Protein AF-A0A9W8IUR2-F1 (afdb_monomer)

Foldseek 3Di:
DLLVLLLCQLQWPPQFADAEDWDWLDDPPDPDTQGVVRVVLSCVCRVPHGQRASWYTFDQFIARSQQKDQPDNPDSCGMDRQADDTQWGDDVDIDGPVVLRDDDPDDDDIGGHDFFAPQEEEDEDDPPDFLVNLLVNLDPPHQEYEYAAEDQQADDPDPSNLVSLLVSVVVRRAYEYAYPDPFFFRDCPDPRNVSCVVSVHATLTGGDPSNLRSLLRSLVRDPPDDSVNSSVVSPPDDRSRHDDPPPPPPPPVPDDDPCVVVVVVVVVVVVVVPDDDPDDDDDDDDDDDDDDDDDDDDDDD

pLDDT: mean 86.82, std 19.01, range [30.81, 98.88]

Structure (mmCIF, N/CA/C/O backbone):
data_AF-A0A9W8IUR2-F1
#
_entry.id   AF-A0A9W8IUR2-F1
#
loop_
_atom_site.group_PDB
_atom_site.id
_atom_site.type_symbol
_atom_site.label_atom_id
_atom_site.label_alt_id
_atom_site.label_comp_id
_atom_site.label_asym_id
_atom_site.label_entity_id
_atom_site.label_seq_id
_atom_site.pdbx_PDB_ins_code
_atom_site.Cartn_x
_atom_site.Cartn_y
_atom_site.Cartn_z
_atom_site.occupancy
_atom_site.B_iso_or_equiv
_atom_site.auth_seq_id
_atom_site.auth_comp_id
_atom_site.auth_asym_id
_atom_site.auth_atom_id
_atom_site.pdbx_PDB_model_num
ATOM 1 N N . MET A 1 1 ? 7.904 5.959 -4.848 1.00 95.56 1 MET A N 1
ATOM 2 C CA . MET A 1 1 ? 7.478 5.067 -5.949 1.00 95.56 1 MET A CA 1
ATOM 3 C C . MET A 1 1 ? 6.510 3.987 -5.470 1.00 95.56 1 MET A C 1
ATOM 5 O O . MET A 1 1 ? 5.420 3.953 -6.016 1.00 95.56 1 MET A O 1
ATOM 9 N N . GLY A 1 2 ? 6.830 3.190 -4.433 1.00 97.62 2 GLY A N 1
ATOM 10 C CA . GLY A 1 2 ? 5.915 2.161 -3.886 1.00 97.62 2 GLY A CA 1
ATOM 11 C C . GLY A 1 2 ? 4.505 2.675 -3.546 1.00 97.62 2 GLY A C 1
ATOM 12 O O . GLY A 1 2 ? 3.519 2.117 -4.017 1.00 97.62 2 GLY A O 1
ATOM 13 N N . TYR A 1 3 ? 4.398 3.818 -2.854 1.00 98.50 3 TYR A N 1
ATOM 14 C CA . TYR A 1 3 ? 3.112 4.494 -2.601 1.00 98.50 3 TYR A CA 1
ATOM 15 C C . TYR A 1 3 ? 2.338 4.826 -3.883 1.00 98.50 3 TYR A C 1
ATOM 17 O O . TYR A 1 3 ? 1.157 4.523 -3.992 1.00 98.50 3 TYR A O 1
ATOM 25 N N . THR A 1 4 ? 2.995 5.419 -4.880 1.00 98.62 4 THR A N 1
ATOM 26 C CA . THR A 1 4 ? 2.351 5.786 -6.149 1.00 98.62 4 THR A CA 1
ATOM 27 C C . THR A 1 4 ? 1.885 4.552 -6.916 1.00 98.62 4 THR A C 1
ATOM 29 O O . THR A 1 4 ? 0.761 4.533 -7.407 1.00 98.62 4 THR A O 1
ATOM 32 N N . ALA A 1 5 ? 2.718 3.509 -6.984 1.00 98.62 5 ALA A N 1
ATOM 33 C CA . ALA A 1 5 ? 2.369 2.253 -7.641 1.00 98.62 5 ALA A CA 1
ATOM 34 C C . ALA A 1 5 ? 1.166 1.585 -6.950 1.00 98.62 5 ALA A C 1
ATOM 36 O O . ALA A 1 5 ? 0.234 1.139 -7.621 1.00 98.62 5 ALA A O 1
ATOM 37 N N . SER A 1 6 ? 1.148 1.607 -5.613 1.00 98.69 6 SER A N 1
ATOM 38 C CA . SER A 1 6 ? 0.038 1.098 -4.808 1.00 98.69 6 SER A CA 1
ATOM 39 C C . SER A 1 6 ? -1.251 1.886 -5.041 1.00 98.69 6 SER A C 1
ATOM 41 O O . SER A 1 6 ? -2.268 1.295 -5.400 1.00 98.69 6 SER A O 1
ATOM 43 N N . ALA A 1 7 ? -1.204 3.218 -4.946 1.00 98.62 7 ALA A N 1
ATOM 44 C CA . ALA A 1 7 ? -2.357 4.083 -5.187 1.00 98.62 7 ALA A CA 1
ATOM 45 C C . ALA A 1 7 ? -2.936 3.884 -6.595 1.00 98.62 7 ALA A C 1
ATOM 47 O O . ALA A 1 7 ? -4.130 3.628 -6.742 1.00 98.62 7 ALA A O 1
ATOM 48 N N . LEU A 1 8 ? -2.093 3.920 -7.631 1.00 98.62 8 LEU A N 1
ATOM 49 C CA . LEU A 1 8 ? -2.531 3.724 -9.014 1.00 98.62 8 LEU A CA 1
ATOM 50 C C . LEU A 1 8 ? -3.144 2.339 -9.247 1.00 98.62 8 LEU A C 1
ATOM 52 O O . LEU A 1 8 ? -4.072 2.236 -10.043 1.00 98.62 8 LEU A O 1
ATOM 56 N N . SER A 1 9 ? -2.708 1.298 -8.527 1.00 98.31 9 SER A N 1
ATOM 57 C CA . SER A 1 9 ? -3.336 -0.028 -8.631 1.00 98.31 9 SER A CA 1
ATOM 58 C C . SER A 1 9 ? -4.825 -0.011 -8.250 1.00 98.31 9 SER A C 1
ATOM 60 O O . SER A 1 9 ? -5.627 -0.702 -8.877 1.00 98.31 9 SER A O 1
ATOM 62 N N . PHE A 1 10 ? -5.216 0.816 -7.272 1.00 98.38 10 PHE A N 1
ATOM 63 C CA . PHE A 1 10 ? -6.611 0.973 -6.849 1.00 98.38 10 PHE A CA 1
ATOM 64 C C . PHE A 1 10 ? -7.365 1.997 -7.703 1.00 98.38 10 PHE A C 1
ATOM 66 O O . PHE A 1 10 ? -8.522 1.769 -8.061 1.00 98.38 10 PHE A O 1
ATOM 73 N N . LEU A 1 11 ? -6.711 3.111 -8.049 1.00 98.44 11 LEU A N 1
ATOM 74 C CA . LEU A 1 11 ? -7.326 4.209 -8.798 1.00 98.44 11 LEU A CA 1
ATOM 75 C C . LEU A 1 11 ? -7.629 3.846 -10.255 1.00 98.44 11 LEU A C 1
ATOM 77 O O . LEU A 1 11 ? -8.613 4.339 -10.805 1.00 98.44 11 LEU A O 1
ATOM 81 N N . LEU A 1 12 ? -6.805 2.997 -10.872 1.00 97.31 12 LEU A N 1
ATOM 82 C CA . LEU A 1 12 ? -6.982 2.507 -12.239 1.00 97.31 12 LEU A CA 1
ATOM 83 C C . LEU A 1 12 ? -7.842 1.237 -12.223 1.00 97.31 12 LEU A C 1
ATOM 85 O O . LEU A 1 12 ? -7.359 0.118 -12.393 1.00 97.31 12 LEU A O 1
ATOM 89 N N . GLU A 1 13 ? -9.135 1.410 -11.968 1.00 95.25 13 GLU A N 1
ATOM 90 C CA . GLU A 1 13 ? -10.092 0.310 -11.956 1.00 95.25 13 GLU A CA 1
ATOM 91 C C . GLU A 1 13 ? -10.342 -0.225 -13.366 1.00 95.25 13 GLU A C 1
ATOM 93 O O . GLU A 1 13 ? -10.452 0.529 -14.336 1.00 95.25 13 GLU A O 1
ATOM 98 N N . ASP A 1 14 ? -10.439 -1.551 -13.459 1.00 94.56 14 ASP A N 1
ATOM 99 C CA . ASP A 1 14 ? -10.595 -2.265 -14.721 1.00 94.56 14 ASP A CA 1
ATOM 100 C C . ASP A 1 14 ? -9.530 -1.866 -15.757 1.00 94.56 14 ASP A C 1
ATOM 102 O O . ASP A 1 14 ? -9.800 -1.712 -16.951 1.00 94.56 14 ASP A O 1
ATOM 106 N N . LEU A 1 15 ? -8.283 -1.744 -15.294 1.00 94.50 15 LEU A N 1
ATOM 107 C CA . LEU A 1 15 ? -7.115 -1.549 -16.142 1.00 94.50 15 LEU A CA 1
ATOM 108 C C . LEU A 1 15 ? -6.946 -2.734 -17.107 1.00 94.50 15 LEU A C 1
ATOM 110 O O . LEU A 1 15 ? -6.863 -3.882 -16.684 1.00 94.50 15 LEU A O 1
ATOM 114 N N . GLY A 1 16 ? -6.902 -2.441 -18.409 1.00 92.75 16 GLY A N 1
ATOM 115 C CA . GLY A 1 16 ? -6.685 -3.423 -19.483 1.00 92.75 16 GLY A CA 1
ATOM 116 C C . GLY A 1 16 ? -5.354 -3.247 -20.220 1.00 92.75 16 GLY A C 1
ATOM 117 O O . GLY A 1 16 ? -5.154 -3.835 -21.279 1.00 92.75 16 GLY A O 1
ATOM 118 N N . LYS A 1 17 ? -4.465 -2.389 -19.708 1.00 93.88 17 LYS A N 1
ATOM 119 C CA . LYS A 1 17 ? -3.171 -2.049 -20.316 1.00 93.88 17 LYS A CA 1
ATOM 120 C C . LYS A 1 17 ? -2.064 -2.084 -19.271 1.00 93.88 17 LYS A C 1
ATOM 122 O O . LYS A 1 17 ? -2.321 -1.855 -18.095 1.00 93.88 17 LYS A O 1
ATOM 127 N N . THR A 1 18 ? -0.841 -2.309 -19.727 1.00 97.06 18 THR A N 1
ATOM 128 C CA . THR A 1 18 ? 0.349 -2.336 -18.878 1.00 97.06 18 THR A CA 1
ATOM 129 C C . THR A 1 18 ? 0.729 -0.927 -18.422 1.00 97.06 18 THR A C 1
ATOM 131 O O . THR A 1 18 ? 0.968 -0.051 -19.253 1.00 97.06 18 THR A O 1
ATOM 134 N N . VAL A 1 19 ? 0.790 -0.697 -17.106 1.00 98.25 19 VAL A N 1
ATOM 135 C CA . VAL A 1 19 ? 1.248 0.568 -16.507 1.00 98.25 19 VAL A CA 1
ATOM 136 C C . VAL A 1 19 ? 2.485 0.280 -15.671 1.00 98.25 19 VAL A C 1
ATOM 138 O O . VAL A 1 19 ? 2.405 -0.424 -14.672 1.00 98.25 19 VAL A O 1
ATOM 141 N N . ILE A 1 20 ? 3.634 0.831 -16.064 1.00 98.81 20 ILE A N 1
ATOM 142 C CA . ILE A 1 20 ? 4.913 0.587 -15.386 1.00 98.81 20 ILE A CA 1
ATOM 143 C C . ILE A 1 20 ? 5.450 1.896 -14.829 1.00 98.81 20 ILE A C 1
ATOM 145 O O . ILE A 1 20 ? 5.700 2.844 -15.572 1.00 98.81 20 ILE A O 1
ATOM 149 N N . LEU A 1 21 ? 5.663 1.929 -13.517 1.00 98.81 21 LEU A N 1
ATOM 150 C CA . LEU A 1 21 ? 6.472 2.945 -12.864 1.00 98.81 21 LEU A CA 1
ATOM 151 C C . LEU A 1 21 ? 7.926 2.486 -12.884 1.00 98.81 21 LEU A C 1
ATOM 153 O O . LEU A 1 21 ? 8.230 1.337 -12.573 1.00 98.81 21 LEU A O 1
ATOM 157 N N . THR A 1 22 ? 8.824 3.395 -13.227 1.00 98.62 22 THR A N 1
ATOM 158 C CA . THR A 1 22 ? 10.266 3.160 -13.216 1.00 98.62 22 THR A CA 1
ATOM 159 C C . THR A 1 22 ? 10.976 4.438 -12.779 1.00 98.62 22 THR A C 1
ATOM 161 O O . THR A 1 22 ? 10.350 5.489 -12.607 1.00 98.62 22 THR A O 1
ATOM 164 N N . GLY A 1 23 ? 12.278 4.355 -12.557 1.00 97.75 23 GLY A N 1
ATOM 165 C CA . GLY A 1 23 ? 13.112 5.494 -12.205 1.00 97.75 23 GLY A CA 1
ATOM 166 C C . GLY A 1 23 ? 14.575 5.095 -12.155 1.00 97.75 23 GLY A C 1
ATOM 167 O O . GLY A 1 23 ? 14.973 4.101 -12.757 1.00 97.75 23 GLY A O 1
ATOM 168 N N . ALA A 1 24 ? 15.369 5.861 -11.418 1.00 97.88 24 ALA A N 1
ATOM 169 C CA . ALA A 1 24 ? 16.791 5.603 -11.274 1.00 97.88 24 ALA A CA 1
ATOM 170 C C . ALA A 1 24 ? 17.310 6.124 -9.937 1.00 97.88 24 ALA A C 1
ATOM 172 O O . ALA A 1 24 ? 16.741 7.063 -9.371 1.00 97.88 24 ALA A O 1
ATOM 173 N N . GLN A 1 25 ? 18.396 5.531 -9.458 1.00 96.75 25 GLN A N 1
ATOM 174 C CA . GLN A 1 25 ? 19.183 6.069 -8.351 1.00 96.75 25 GLN A CA 1
ATOM 175 C C . GLN A 1 25 ? 20.166 7.133 -8.857 1.00 96.75 25 GLN A C 1
ATOM 177 O O . GLN A 1 25 ? 20.418 8.116 -8.159 1.00 96.75 25 GLN A O 1
ATOM 182 N N . ILE A 1 26 ? 20.673 6.976 -10.085 1.00 97.19 26 ILE A N 1
ATOM 183 C CA . ILE A 1 26 ? 21.586 7.920 -10.728 1.00 97.19 26 ILE A CA 1
ATOM 184 C C . ILE A 1 26 ? 20.874 8.616 -11.902 1.00 97.19 26 ILE A C 1
ATOM 186 O O . ILE A 1 26 ? 20.292 7.941 -12.753 1.00 97.19 26 ILE A O 1
ATOM 190 N N . PRO A 1 27 ? 20.917 9.960 -11.993 1.00 97.38 27 PRO A N 1
ATOM 191 C CA . PRO A 1 27 ? 20.304 10.694 -13.095 1.00 97.38 27 PRO A CA 1
ATOM 192 C C . PRO A 1 27 ? 20.785 10.232 -14.476 1.00 97.38 27 PRO A C 1
ATOM 194 O O . PRO A 1 27 ? 21.975 9.997 -14.680 1.00 97.38 27 PRO A O 1
ATOM 197 N N . LEU A 1 28 ? 19.868 10.213 -15.450 1.00 97.38 28 LEU A N 1
ATOM 198 C CA . LEU A 1 28 ? 20.143 9.829 -16.843 1.00 97.38 28 LEU A CA 1
ATOM 199 C C . LEU A 1 28 ? 21.255 10.666 -17.502 1.00 97.38 28 LEU A C 1
ATOM 201 O O . LEU A 1 28 ? 21.921 10.198 -18.417 1.00 97.38 28 LEU A O 1
ATOM 205 N N . SER A 1 29 ? 21.469 11.900 -17.039 1.00 97.25 29 SER A N 1
ATOM 206 C CA . SER A 1 29 ? 22.509 12.795 -17.554 1.00 97.25 29 SER A CA 1
ATOM 207 C C . SER A 1 29 ? 23.937 12.391 -17.174 1.00 97.25 29 SER A C 1
ATOM 209 O O . SER A 1 29 ? 24.885 12.946 -17.725 1.00 97.25 29 SER A O 1
ATOM 211 N N . GLN A 1 30 ? 24.121 11.463 -16.231 1.00 96.69 30 GLN A N 1
ATOM 212 C CA . GLN A 1 30 ? 25.446 10.997 -15.826 1.00 96.69 30 GLN A CA 1
ATOM 213 C C . GLN A 1 30 ? 25.888 9.801 -16.668 1.00 96.69 30 GLN A C 1
ATOM 215 O O . GLN A 1 30 ? 25.083 8.926 -16.967 1.00 96.69 30 GLN A O 1
ATOM 220 N N . LEU A 1 31 ? 27.184 9.721 -16.994 1.00 95.00 31 LEU A N 1
ATOM 221 C CA . LEU A 1 31 ? 27.734 8.662 -17.851 1.00 95.00 31 LEU A CA 1
ATOM 222 C C . LEU A 1 31 ? 27.432 7.249 -17.327 1.00 95.00 31 LEU A C 1
ATOM 224 O O . LEU A 1 31 ? 27.009 6.381 -18.083 1.00 95.00 31 LEU A O 1
ATOM 228 N N . ARG A 1 32 ? 27.652 7.020 -16.030 1.00 96.00 32 ARG A N 1
ATOM 229 C CA . ARG A 1 32 ? 27.312 5.763 -15.362 1.00 96.00 32 ARG A CA 1
ATOM 230 C C . ARG A 1 32 ? 25.977 5.950 -14.655 1.00 96.00 32 ARG A C 1
ATOM 232 O O . ARG A 1 32 ? 25.952 6.584 -13.608 1.00 96.00 32 ARG A O 1
ATOM 239 N N . ASN A 1 33 ? 24.900 5.389 -15.199 1.00 96.62 33 ASN A N 1
ATOM 240 C CA . ASN A 1 33 ? 23.567 5.459 -14.604 1.00 96.62 33 ASN A CA 1
ATOM 241 C C . ASN A 1 33 ? 22.782 4.153 -14.784 1.00 96.62 33 ASN A C 1
ATOM 243 O O . ASN A 1 33 ? 23.040 3.398 -15.713 1.00 96.62 33 ASN A O 1
ATOM 247 N N . ASP A 1 34 ? 21.806 3.922 -13.908 1.00 97.38 34 ASP A N 1
ATOM 248 C CA . ASP A 1 34 ? 20.813 2.845 -14.009 1.00 97.38 34 ASP A CA 1
ATOM 249 C C . ASP A 1 34 ? 19.539 3.276 -14.763 1.00 97.38 34 ASP A C 1
ATOM 251 O O . ASP A 1 34 ? 18.703 2.445 -15.114 1.00 97.38 34 ASP A O 1
ATOM 255 N N . ALA A 1 35 ? 19.387 4.574 -15.048 1.00 97.88 35 ALA A N 1
ATOM 256 C CA . ALA A 1 35 ? 18.208 5.133 -15.704 1.00 97.88 35 ALA A CA 1
ATOM 257 C C . ALA A 1 35 ? 17.979 4.572 -17.109 1.00 97.88 35 ALA A C 1
ATOM 259 O O . ALA A 1 35 ? 16.834 4.323 -17.485 1.00 97.88 35 ALA A O 1
ATOM 260 N N . THR A 1 36 ? 19.054 4.373 -17.873 1.00 97.44 36 THR A N 1
ATOM 261 C CA . THR A 1 36 ? 18.980 3.857 -19.247 1.00 97.44 36 THR A CA 1
ATOM 262 C C . THR A 1 36 ? 18.376 2.456 -19.259 1.00 97.44 36 THR A C 1
ATOM 264 O O . THR A 1 36 ? 17.362 2.229 -19.919 1.00 97.44 36 THR A O 1
ATOM 267 N N . ASP A 1 37 ? 18.927 1.544 -18.458 1.00 96.81 37 ASP A N 1
ATOM 268 C CA . ASP A 1 37 ? 18.476 0.151 -18.401 1.00 96.81 37 ASP A CA 1
ATOM 269 C C . ASP A 1 37 ? 17.069 0.032 -17.804 1.00 96.81 37 ASP A C 1
ATOM 271 O O . ASP A 1 37 ? 16.223 -0.712 -18.313 1.00 96.81 37 ASP A O 1
ATOM 275 N N . ASN A 1 38 ? 16.779 0.813 -16.759 1.00 98.44 38 ASN A N 1
ATOM 276 C CA . ASN A 1 38 ? 15.459 0.841 -16.135 1.00 98.44 38 ASN A CA 1
ATOM 277 C C . ASN A 1 38 ? 14.377 1.373 -17.091 1.00 98.44 38 ASN A C 1
ATOM 279 O O . ASN A 1 38 ? 13.267 0.835 -17.123 1.00 98.44 38 ASN A O 1
ATOM 283 N N . LEU A 1 39 ? 14.672 2.407 -17.883 1.00 98.50 39 LEU A N 1
ATOM 284 C CA . LEU A 1 39 ? 13.727 2.957 -18.856 1.00 98.50 39 LEU A CA 1
ATOM 285 C C . LEU A 1 39 ? 13.538 2.013 -20.049 1.00 98.50 39 LEU A C 1
ATOM 287 O O . LEU A 1 39 ? 12.402 1.721 -20.422 1.00 98.50 39 LEU A O 1
ATOM 291 N N . MET A 1 40 ? 14.632 1.500 -20.616 1.00 98.00 40 MET A N 1
ATOM 292 C CA . MET A 1 40 ? 14.584 0.587 -21.761 1.00 98.00 40 MET A CA 1
ATOM 293 C C . MET A 1 40 ? 13.868 -0.717 -21.419 1.00 98.00 40 MET A C 1
ATOM 295 O O . MET A 1 40 ? 13.036 -1.180 -22.201 1.00 98.00 40 MET A O 1
ATOM 299 N N . GLY A 1 41 ? 14.124 -1.286 -20.239 1.00 98.25 41 GLY A N 1
ATOM 300 C CA . GLY A 1 41 ? 13.425 -2.482 -19.776 1.00 98.25 41 GLY A CA 1
ATOM 301 C C . GLY A 1 41 ? 11.930 -2.243 -19.561 1.00 98.25 41 GLY A C 1
ATOM 302 O O . GLY A 1 41 ? 11.112 -3.030 -20.037 1.00 98.25 41 GLY A O 1
ATOM 303 N N . ALA A 1 42 ? 11.553 -1.120 -18.939 1.00 98.56 42 ALA A N 1
ATOM 304 C CA . ALA A 1 42 ? 10.148 -0.755 -18.763 1.00 98.56 42 ALA A CA 1
ATOM 305 C C . ALA A 1 42 ? 9.420 -0.590 -20.111 1.00 98.56 42 ALA A C 1
ATOM 307 O O . ALA A 1 42 ? 8.341 -1.153 -20.297 1.00 98.56 42 ALA A O 1
ATOM 308 N N . LEU A 1 43 ? 10.016 0.124 -21.072 1.00 98.50 43 LEU A N 1
ATOM 309 C CA . LEU A 1 43 ? 9.444 0.298 -22.413 1.00 98.50 43 LEU A CA 1
ATOM 310 C C . LEU A 1 43 ? 9.345 -1.030 -23.172 1.00 98.50 43 LEU A C 1
ATOM 312 O O . LEU A 1 43 ? 8.317 -1.305 -23.791 1.00 98.50 43 LEU A O 1
ATOM 316 N N . SER A 1 44 ? 10.375 -1.873 -23.081 1.00 97.88 44 SER A N 1
ATOM 317 C CA . SER A 1 44 ? 10.390 -3.194 -23.718 1.00 97.88 44 SER A CA 1
ATOM 318 C C . SER A 1 44 ? 9.267 -4.079 -23.187 1.00 97.88 44 SER A C 1
ATOM 320 O O . SER A 1 44 ? 8.571 -4.722 -23.972 1.00 97.88 44 SER A O 1
ATOM 322 N N . ILE A 1 45 ? 9.032 -4.078 -21.872 1.00 98.31 45 ILE A N 1
ATOM 323 C CA . ILE A 1 45 ? 7.931 -4.841 -21.279 1.00 98.31 45 ILE A CA 1
ATOM 324 C C . ILE A 1 45 ? 6.580 -4.252 -21.702 1.00 98.31 45 ILE A C 1
ATOM 326 O O . ILE A 1 45 ? 5.725 -4.983 -22.198 1.00 98.31 45 ILE A O 1
ATOM 330 N N . ALA A 1 46 ? 6.387 -2.940 -21.548 1.00 97.81 46 ALA A N 1
ATOM 331 C CA . ALA A 1 46 ? 5.113 -2.285 -21.849 1.00 97.81 46 ALA A CA 1
ATOM 332 C C . ALA A 1 46 ? 4.712 -2.391 -23.332 1.00 97.81 46 ALA A C 1
ATOM 334 O O . ALA A 1 46 ? 3.522 -2.465 -23.633 1.00 97.81 46 ALA A O 1
ATOM 335 N N . GLY A 1 47 ? 5.688 -2.398 -24.245 1.00 97.12 47 GLY A N 1
ATOM 336 C CA . GLY A 1 47 ? 5.455 -2.487 -25.687 1.00 97.12 47 GLY A CA 1
ATOM 337 C C . GLY A 1 47 ? 5.203 -3.902 -26.209 1.00 97.12 47 GLY A C 1
ATOM 338 O O . GLY A 1 47 ? 4.547 -4.047 -27.236 1.00 97.12 47 GLY A O 1
ATOM 339 N N . ASN A 1 48 ? 5.694 -4.936 -25.516 1.00 97.19 48 ASN A N 1
ATOM 340 C CA . ASN A 1 48 ? 5.660 -6.317 -26.019 1.00 97.19 48 ASN A CA 1
ATOM 341 C C . ASN A 1 48 ? 4.769 -7.265 -25.200 1.00 97.19 48 ASN A C 1
ATOM 343 O O . ASN A 1 48 ? 4.411 -8.332 -25.694 1.00 97.19 48 ASN A O 1
ATOM 347 N N . TYR A 1 49 ? 4.392 -6.902 -23.969 1.00 96.50 49 TYR A N 1
ATOM 348 C CA . TYR A 1 49 ? 3.632 -7.773 -23.071 1.00 96.50 49 TYR A CA 1
ATOM 349 C C . TYR A 1 49 ? 2.364 -7.098 -22.549 1.00 96.50 49 TYR A C 1
ATOM 351 O O . TYR A 1 49 ? 2.357 -5.933 -22.142 1.00 96.50 49 TYR A O 1
ATOM 359 N N . ILE A 1 50 ? 1.284 -7.879 -22.494 1.00 94.62 50 ILE A N 1
ATOM 360 C CA . ILE A 1 50 ? 0.002 -7.461 -21.924 1.00 94.62 50 ILE A CA 1
ATOM 361 C C . ILE A 1 50 ? -0.053 -7.939 -20.470 1.00 94.62 50 ILE A C 1
ATOM 363 O O . ILE A 1 50 ? -0.460 -9.064 -20.183 1.00 94.62 50 ILE A O 1
ATOM 367 N N . ILE A 1 51 ? 0.378 -7.074 -19.553 1.00 97.12 51 ILE A N 1
ATOM 368 C CA . ILE A 1 51 ? 0.329 -7.279 -18.102 1.00 97.12 51 ILE A CA 1
ATOM 369 C C . ILE A 1 51 ? -0.578 -6.169 -17.560 1.00 97.12 51 ILE A C 1
ATOM 371 O O . ILE A 1 51 ? -0.085 -5.074 -17.307 1.00 97.12 51 ILE A O 1
ATOM 375 N N . PRO A 1 52 ? -1.904 -6.384 -17.463 1.00 96.38 52 PRO A N 1
ATOM 376 C CA . PRO A 1 52 ? -2.885 -5.325 -17.213 1.00 96.38 52 PRO A CA 1
ATOM 377 C C . PRO A 1 52 ? -2.932 -4.917 -15.730 1.00 96.38 52 PRO A C 1
ATOM 379 O O . PRO A 1 52 ? -3.973 -4.933 -15.077 1.00 96.38 52 PRO A O 1
ATOM 382 N N . GLU A 1 53 ? -1.775 -4.553 -15.191 1.00 97.81 53 GLU A N 1
ATOM 383 C CA . GLU A 1 53 ? -1.558 -4.169 -13.807 1.00 97.81 53 GLU A CA 1
ATOM 384 C C . GLU A 1 53 ? -0.761 -2.864 -13.729 1.00 97.81 53 GLU A C 1
ATOM 386 O O . GLU A 1 53 ? -0.069 -2.460 -14.668 1.00 97.81 53 GLU A O 1
ATOM 391 N N . CYS A 1 54 ? -0.855 -2.210 -12.572 1.00 98.19 54 CYS A N 1
ATOM 392 C CA . CYS A 1 54 ? 0.101 -1.187 -12.181 1.00 98.19 54 CYS A CA 1
ATOM 393 C C . CYS A 1 54 ? 1.317 -1.881 -11.557 1.00 98.19 54 CYS A C 1
ATOM 395 O O . CYS A 1 54 ? 1.216 -2.515 -10.502 1.00 98.19 54 CYS A O 1
ATOM 397 N N . SER A 1 55 ? 2.463 -1.765 -12.211 1.00 98.56 55 SER A N 1
ATOM 398 C CA . SER A 1 55 ? 3.701 -2.457 -11.871 1.00 98.56 55 SER A CA 1
ATOM 399 C C . SER A 1 55 ? 4.835 -1.473 -11.602 1.00 98.56 55 SER A C 1
ATOM 401 O O . SER A 1 55 ? 4.776 -0.303 -11.984 1.00 98.56 55 SER A O 1
ATOM 403 N N . LEU A 1 56 ? 5.887 -1.958 -10.948 1.00 98.88 56 LEU A N 1
ATOM 404 C CA . LEU A 1 56 ? 7.126 -1.215 -10.733 1.00 98.88 56 LEU A CA 1
ATOM 405 C C . LEU A 1 56 ? 8.279 -2.003 -11.350 1.00 98.88 56 LEU A C 1
ATOM 407 O O . LEU A 1 56 ? 8.462 -3.172 -11.015 1.00 98.88 56 LEU A O 1
ATOM 411 N N . TYR A 1 57 ? 9.030 -1.378 -12.253 1.00 98.81 57 TYR A N 1
ATOM 412 C CA . TYR A 1 57 ? 10.225 -1.961 -12.857 1.00 98.81 57 TYR A CA 1
ATOM 413 C C . TYR A 1 57 ? 11.476 -1.300 -12.292 1.00 98.81 57 TYR A C 1
ATOM 415 O O . TYR A 1 57 ? 11.595 -0.075 -12.304 1.00 98.81 57 TYR A O 1
ATOM 423 N N . PHE A 1 58 ? 12.400 -2.113 -11.792 1.00 98.56 58 PHE A N 1
ATOM 424 C CA . PHE A 1 58 ? 13.700 -1.658 -11.311 1.00 98.56 58 PHE A CA 1
ATOM 425 C C . PHE A 1 58 ? 14.683 -2.824 -11.342 1.00 98.56 58 PHE A C 1
ATOM 427 O O . PHE A 1 58 ? 14.297 -3.950 -11.018 1.00 98.56 58 PHE A O 1
ATOM 434 N N . ASN A 1 59 ? 15.941 -2.564 -11.704 1.00 97.81 59 ASN A N 1
ATOM 435 C CA . ASN A 1 59 ? 17.027 -3.546 -11.626 1.00 97.81 59 ASN A CA 1
ATOM 436 C C . ASN A 1 59 ? 16.645 -4.909 -12.246 1.00 97.81 59 ASN A C 1
ATOM 438 O O . ASN A 1 59 ? 16.604 -5.949 -11.579 1.00 97.81 59 ASN A O 1
ATOM 442 N N . HIS A 1 60 ? 16.275 -4.878 -13.529 1.00 98.25 60 HIS A N 1
ATOM 443 C CA . HIS A 1 60 ? 15.922 -6.062 -14.326 1.00 98.25 60 HIS A CA 1
ATOM 444 C C . HIS A 1 60 ? 14.738 -6.895 -13.797 1.00 98.25 60 HIS A C 1
ATOM 446 O O . HIS A 1 60 ? 14.566 -8.060 -14.161 1.00 98.25 60 HIS A O 1
ATOM 452 N N . THR A 1 61 ? 13.903 -6.321 -12.930 1.00 98.75 61 THR A N 1
ATOM 453 C CA . THR A 1 61 ? 12.779 -7.022 -12.304 1.00 98.75 61 THR A CA 1
ATOM 454 C C . THR A 1 61 ? 11.507 -6.178 -12.383 1.00 98.75 61 THR A C 1
ATOM 456 O O . THR A 1 61 ? 11.510 -5.006 -12.012 1.00 98.75 61 THR A O 1
ATOM 459 N N . LEU A 1 62 ? 10.405 -6.778 -12.849 1.00 98.81 62 LEU A N 1
ATOM 460 C CA . LEU A 1 62 ? 9.065 -6.192 -12.773 1.00 98.81 62 LEU A CA 1
ATOM 461 C C . LEU A 1 62 ? 8.314 -6.790 -11.589 1.00 98.81 62 LEU A C 1
ATOM 463 O O . LEU A 1 62 ? 8.120 -8.004 -11.505 1.00 98.81 62 LEU A O 1
ATOM 467 N N . PHE A 1 63 ? 7.823 -5.929 -10.714 1.00 98.81 63 PHE A N 1
ATOM 468 C CA . PHE A 1 63 ? 7.030 -6.302 -9.555 1.00 98.81 63 PHE A CA 1
ATOM 469 C C . PHE A 1 63 ? 5.578 -5.850 -9.718 1.00 98.81 63 PHE A C 1
ATOM 471 O O . PHE A 1 63 ? 5.297 -4.841 -10.374 1.00 98.81 63 PHE A O 1
ATOM 478 N N . ARG A 1 64 ? 4.651 -6.541 -9.047 1.00 98.75 64 ARG A N 1
ATOM 479 C CA . ARG A 1 64 ? 3.306 -6.004 -8.810 1.00 98.75 64 ARG A CA 1
ATOM 480 C C . ARG A 1 64 ? 3.424 -4.743 -7.950 1.00 98.75 64 ARG A C 1
ATOM 482 O O . ARG A 1 64 ? 3.986 -4.789 -6.862 1.00 98.75 64 ARG A O 1
ATOM 489 N N . GLY A 1 65 ? 2.890 -3.617 -8.419 1.00 98.56 65 GLY A N 1
ATOM 490 C CA . GLY A 1 65 ? 3.166 -2.302 -7.835 1.00 98.56 65 GLY A CA 1
ATOM 491 C C . GLY A 1 65 ? 2.736 -2.150 -6.374 1.00 98.56 65 GLY A C 1
ATOM 492 O O . GLY A 1 65 ? 3.456 -1.546 -5.586 1.00 98.56 65 GLY A O 1
ATOM 493 N N . ASN A 1 66 ? 1.602 -2.748 -6.000 1.00 98.69 66 ASN A N 1
ATOM 494 C CA . ASN A 1 66 ? 1.066 -2.738 -4.632 1.00 98.69 66 ASN A CA 1
ATOM 495 C C . ASN A 1 66 ? 1.660 -3.819 -3.706 1.00 98.69 66 ASN A C 1
ATOM 497 O O . ASN A 1 66 ? 1.141 -4.054 -2.619 1.00 98.69 66 ASN A O 1
ATOM 501 N N . ARG A 1 67 ? 2.747 -4.475 -4.126 1.00 98.69 67 ARG A N 1
ATOM 502 C CA . ARG A 1 67 ? 3.514 -5.435 -3.317 1.00 98.69 67 ARG A CA 1
ATOM 503 C C . ARG A 1 67 ? 4.937 -4.964 -3.019 1.00 98.69 67 ARG A C 1
ATOM 505 O O . ARG A 1 67 ? 5.690 -5.697 -2.390 1.00 98.69 67 ARG A O 1
ATOM 512 N N . VAL A 1 68 ? 5.311 -3.765 -3.472 1.00 98.44 68 VAL A N 1
ATOM 513 C CA . VAL A 1 68 ? 6.694 -3.277 -3.428 1.00 98.44 68 VAL A CA 1
ATOM 514 C C . VAL A 1 68 ? 6.939 -2.316 -2.273 1.00 98.44 68 VAL A C 1
ATOM 516 O O . VAL A 1 68 ? 6.168 -1.381 -2.063 1.00 98.44 68 VAL A O 1
ATOM 519 N N . THR A 1 69 ? 8.100 -2.467 -1.637 1.00 98.25 69 THR A N 1
ATOM 520 C CA . THR A 1 69 ? 8.690 -1.474 -0.735 1.00 98.25 69 THR A CA 1
ATOM 521 C C . THR A 1 69 ? 10.120 -1.118 -1.155 1.00 98.25 69 THR A C 1
ATOM 523 O O . THR A 1 69 ? 10.793 -1.895 -1.840 1.00 98.25 69 THR A O 1
ATOM 526 N N . LYS A 1 70 ? 10.581 0.089 -0.802 1.00 98.12 70 LYS A N 1
ATOM 527 C CA . LYS A 1 70 ? 11.966 0.521 -1.061 1.00 98.12 70 LYS A CA 1
ATOM 528 C C . LYS A 1 70 ? 12.854 0.038 0.086 1.00 98.12 70 LYS A C 1
ATOM 530 O O . LYS A 1 70 ? 12.716 0.536 1.199 1.00 98.12 70 LYS A O 1
ATOM 535 N N . THR A 1 71 ? 13.761 -0.897 -0.185 1.00 97.12 71 THR A N 1
ATOM 536 C CA . THR A 1 71 ? 14.613 -1.532 0.836 1.00 97.12 71 THR A CA 1
ATOM 537 C C . THR A 1 71 ? 16.000 -0.911 0.943 1.00 97.12 71 THR A C 1
ATOM 539 O O . THR A 1 71 ? 16.604 -0.975 2.011 1.00 97.12 71 THR A O 1
ATOM 542 N N . SER A 1 72 ? 16.488 -0.250 -0.111 1.00 96.44 72 SER A N 1
ATOM 543 C CA . SER A 1 72 ? 17.789 0.427 -0.100 1.00 96.44 72 SER A CA 1
ATOM 544 C C . SER A 1 72 ? 17.688 1.854 -0.629 1.00 96.44 72 SER A C 1
ATOM 546 O O . SER A 1 72 ? 17.035 2.132 -1.638 1.00 96.44 72 SER A O 1
ATOM 548 N N . SER A 1 73 ? 18.338 2.790 0.064 1.00 94.31 73 SER A N 1
ATOM 549 C CA . SER A 1 73 ? 18.525 4.170 -0.400 1.00 94.31 73 SER A CA 1
ATOM 550 C C . SER A 1 73 ? 19.796 4.344 -1.230 1.00 94.31 73 SER A C 1
ATOM 552 O O . SER A 1 73 ? 19.951 5.394 -1.854 1.00 94.31 73 SER A O 1
ATOM 554 N N . PHE A 1 74 ? 20.665 3.330 -1.267 1.00 93.62 74 PHE A N 1
ATOM 555 C CA . PHE A 1 74 ? 21.984 3.388 -1.891 1.00 93.62 74 PHE A CA 1
ATOM 556 C C . PHE A 1 74 ? 22.099 2.444 -3.092 1.00 93.62 74 PHE A C 1
ATOM 558 O O . PHE A 1 74 ? 22.474 2.882 -4.178 1.00 93.62 74 PHE A O 1
ATOM 565 N N . ASP A 1 75 ? 21.726 1.176 -2.926 1.00 95.88 75 ASP A N 1
ATOM 566 C CA . ASP A 1 75 ? 21.934 0.146 -3.944 1.00 95.88 75 ASP A CA 1
ATOM 567 C C . ASP A 1 75 ? 21.079 0.377 -5.192 1.00 95.88 75 ASP A C 1
ATOM 569 O O . ASP A 1 75 ? 19.953 0.873 -5.123 1.00 95.88 75 ASP A O 1
ATOM 573 N N . LEU A 1 76 ? 21.592 -0.066 -6.345 1.00 94.19 76 LEU A N 1
ATOM 574 C CA . LEU A 1 76 ? 20.815 -0.106 -7.588 1.00 94.19 76 LEU A CA 1
ATOM 575 C C . LEU A 1 76 ? 19.656 -1.109 -7.493 1.00 94.19 76 LEU A C 1
ATOM 577 O O . LEU A 1 76 ? 18.626 -0.933 -8.133 1.00 94.19 76 LEU A O 1
ATOM 581 N N . ASN A 1 77 ? 19.776 -2.130 -6.639 1.00 94.94 77 ASN A N 1
ATOM 582 C CA . ASN A 1 77 ? 18.658 -2.990 -6.266 1.00 94.94 77 ASN A CA 1
ATOM 583 C C . ASN A 1 77 ? 17.835 -2.348 -5.136 1.00 94.94 77 ASN A C 1
ATOM 585 O O . ASN A 1 77 ? 17.878 -2.791 -3.993 1.00 94.94 77 ASN A O 1
ATOM 589 N N . ALA A 1 78 ? 17.132 -1.258 -5.446 1.00 96.25 78 ALA A N 1
ATOM 590 C CA . ALA A 1 78 ? 16.518 -0.406 -4.426 1.00 96.25 78 ALA A CA 1
ATOM 591 C C . ALA A 1 78 ? 15.154 -0.895 -3.900 1.00 96.25 78 ALA A C 1
ATOM 593 O O . ALA A 1 78 ? 14.683 -0.395 -2.877 1.00 96.25 78 ALA A O 1
ATOM 594 N N . PHE A 1 79 ? 14.486 -1.809 -4.609 1.00 98.38 79 PHE A N 1
ATOM 595 C CA . PHE A 1 79 ? 13.103 -2.210 -4.344 1.00 98.38 79 PHE A CA 1
ATOM 596 C C . PHE A 1 79 ? 12.958 -3.725 -4.239 1.00 98.38 79 PHE A C 1
ATOM 598 O O . PHE A 1 79 ? 13.565 -4.470 -5.007 1.00 98.38 79 PHE A O 1
ATOM 605 N N . GLU A 1 80 ? 12.072 -4.166 -3.348 1.00 98.12 80 GLU A N 1
ATOM 606 C CA . GLU A 1 80 ? 11.725 -5.575 -3.173 1.00 98.12 80 GLU A CA 1
ATOM 607 C C . GLU A 1 80 ? 10.216 -5.774 -3.031 1.00 98.12 80 GLU A C 1
ATOM 609 O O . GLU A 1 80 ? 9.480 -4.867 -2.641 1.00 98.12 80 GLU A O 1
ATOM 614 N N . SER A 1 81 ? 9.773 -6.997 -3.323 1.00 98.31 81 SER A N 1
ATOM 615 C CA . SER A 1 81 ? 8.412 -7.479 -3.093 1.00 98.31 81 SER A CA 1
ATOM 616 C C . SER A 1 81 ? 8.471 -8.661 -2.117 1.00 98.31 81 SER A C 1
ATOM 618 O O . SER A 1 81 ? 8.586 -9.810 -2.544 1.00 98.31 81 SER A O 1
ATOM 620 N N . PRO A 1 82 ? 8.482 -8.410 -0.797 1.00 96.69 82 PRO A N 1
ATOM 621 C CA . PRO A 1 82 ? 8.886 -9.419 0.188 1.00 96.69 82 PRO A CA 1
ATOM 622 C C . PRO A 1 82 ? 7.897 -10.586 0.330 1.00 96.69 82 PRO A C 1
ATOM 624 O O . PRO A 1 82 ? 8.300 -11.709 0.650 1.00 96.69 82 PRO A O 1
ATOM 627 N N . ASN A 1 83 ? 6.612 -10.330 0.070 1.00 97.19 83 ASN A N 1
ATOM 628 C CA . ASN A 1 83 ? 5.514 -11.287 0.239 1.00 97.19 83 ASN A CA 1
ATOM 629 C C . ASN A 1 83 ? 4.925 -11.792 -1.092 1.00 97.19 83 ASN A C 1
ATOM 631 O O . ASN A 1 83 ? 3.941 -12.525 -1.081 1.00 97.19 83 ASN A O 1
ATOM 635 N N . PHE A 1 84 ? 5.483 -11.398 -2.241 1.00 98.06 84 PHE A N 1
ATOM 636 C CA . PHE A 1 84 ? 4.954 -11.800 -3.546 1.00 98.06 84 PHE A CA 1
ATOM 637 C C . PHE A 1 84 ? 6.059 -11.901 -4.596 1.00 98.06 84 PHE A C 1
ATOM 639 O O . PHE A 1 84 ? 6.938 -11.040 -4.662 1.00 98.06 84 PHE A O 1
ATOM 646 N N . SER A 1 85 ? 6.011 -12.935 -5.433 1.00 97.94 85 SER A N 1
ATOM 647 C CA . SER A 1 85 ? 7.008 -13.150 -6.480 1.00 97.94 85 SER A CA 1
ATOM 648 C C . SER A 1 85 ? 6.993 -12.025 -7.528 1.00 97.94 85 SER A C 1
ATOM 650 O O . SER A 1 85 ? 5.945 -11.442 -7.808 1.00 97.94 85 SER A O 1
ATOM 652 N N . PRO A 1 86 ? 8.138 -11.708 -8.153 1.00 98.38 86 PRO A N 1
ATOM 653 C CA . PRO A 1 86 ? 8.165 -10.813 -9.304 1.00 98.38 86 PRO A CA 1
ATOM 654 C C . PRO A 1 86 ? 7.290 -11.321 -10.456 1.00 98.38 86 PRO A C 1
ATOM 656 O O . PRO A 1 86 ? 7.227 -12.522 -10.716 1.00 98.38 86 PRO A O 1
ATOM 659 N N . LEU A 1 87 ? 6.670 -10.391 -11.183 1.00 98.56 87 LEU A N 1
ATOM 660 C CA . LEU A 1 87 ? 5.877 -10.692 -12.377 1.00 98.56 87 LEU A CA 1
ATOM 661 C C . LEU A 1 87 ? 6.772 -10.994 -13.582 1.00 98.56 87 LEU A C 1
ATOM 663 O O . LEU A 1 87 ? 6.421 -11.829 -14.411 1.00 98.56 87 LEU A O 1
ATOM 667 N N . VAL A 1 88 ? 7.918 -10.311 -13.689 1.00 98.62 88 VAL A N 1
ATOM 668 C CA . VAL A 1 88 ? 8.882 -10.504 -14.782 1.00 98.62 88 VAL A CA 1
ATOM 669 C C . VAL A 1 88 ? 10.309 -10.438 -14.253 1.00 98.62 88 VAL A C 1
ATOM 671 O O . VAL A 1 88 ? 10.639 -9.582 -13.426 1.00 98.62 88 VAL A O 1
ATOM 674 N N . LYS A 1 89 ? 11.170 -11.309 -14.776 1.00 98.38 89 LYS A N 1
ATOM 675 C CA . LYS A 1 89 ? 12.628 -11.234 -14.645 1.00 98.38 89 LYS A CA 1
ATOM 676 C C . LYS A 1 89 ? 13.242 -11.047 -16.028 1.00 98.38 89 LYS A C 1
ATOM 678 O O . LYS A 1 89 ? 12.924 -11.796 -16.947 1.00 98.38 89 LYS A O 1
ATOM 683 N N . VAL A 1 90 ? 14.099 -10.041 -16.165 1.00 97.56 90 VAL A N 1
ATOM 684 C CA . VAL A 1 90 ? 14.812 -9.730 -17.407 1.00 97.56 90 VAL A CA 1
ATOM 685 C C . VAL A 1 90 ? 16.245 -10.241 -17.275 1.00 97.56 90 VAL A C 1
ATOM 687 O O . VAL A 1 90 ? 16.992 -9.793 -16.412 1.00 97.56 90 VAL A O 1
ATOM 690 N N . GLY A 1 91 ? 16.613 -11.208 -18.107 1.00 94.19 91 GLY A N 1
ATOM 691 C CA . GLY A 1 91 ? 17.983 -11.685 -18.280 1.00 94.19 91 GLY A CA 1
ATOM 692 C C . GLY A 1 91 ? 18.352 -11.661 -19.760 1.00 94.19 91 GLY A C 1
ATOM 693 O O . GLY A 1 91 ? 17.967 -10.736 -20.472 1.00 94.19 91 GLY A O 1
ATOM 694 N N . ILE A 1 92 ? 19.057 -12.698 -20.229 1.00 94.38 92 ILE A N 1
ATOM 695 C CA . ILE A 1 92 ? 19.189 -12.962 -21.674 1.00 94.38 92 ILE A CA 1
ATOM 696 C C . ILE A 1 92 ? 17.788 -13.111 -22.285 1.00 94.38 92 ILE A C 1
ATOM 698 O O . ILE A 1 92 ? 17.479 -12.488 -23.296 1.00 94.38 92 ILE A O 1
ATOM 702 N N . ASP A 1 93 ? 16.930 -13.867 -21.596 1.00 95.94 93 ASP A N 1
ATOM 703 C CA . ASP A 1 93 ? 15.512 -14.000 -21.899 1.00 95.94 93 ASP A CA 1
ATOM 704 C C . ASP A 1 93 ? 14.658 -13.167 -20.935 1.00 95.94 93 ASP A C 1
ATOM 706 O O . ASP A 1 93 ? 15.017 -12.938 -19.774 1.00 95.94 93 ASP A O 1
ATOM 710 N N . ILE A 1 94 ? 13.481 -12.748 -21.401 1.00 97.56 94 ILE A N 1
ATOM 711 C CA . ILE A 1 94 ? 12.453 -12.125 -20.562 1.00 97.56 94 ILE A CA 1
ATOM 712 C C . ILE A 1 94 ? 11.493 -13.219 -20.095 1.00 97.56 94 ILE A C 1
ATOM 714 O O . ILE A 1 94 ? 10.731 -13.774 -20.886 1.00 97.56 94 ILE A O 1
ATOM 718 N N . VAL A 1 95 ? 11.506 -13.515 -18.796 1.00 98.19 95 VAL A N 1
ATOM 719 C CA . VAL A 1 95 ? 10.663 -14.553 -18.191 1.00 98.19 95 VAL A CA 1
ATOM 720 C C . VAL A 1 95 ? 9.492 -13.900 -17.473 1.00 98.19 95 VAL A C 1
ATOM 722 O O . VAL A 1 95 ? 9.684 -13.197 -16.481 1.00 98.19 95 VAL A O 1
ATOM 725 N N . VAL A 1 96 ? 8.276 -14.154 -17.961 1.00 98.31 96 VAL A N 1
ATOM 726 C CA . VAL A 1 96 ? 7.026 -13.665 -17.361 1.00 98.31 96 VAL A CA 1
ATOM 727 C C . VAL A 1 96 ? 6.358 -14.777 -16.558 1.00 98.31 96 VAL A C 1
ATOM 729 O O . VAL A 1 96 ? 6.111 -15.868 -17.073 1.00 98.31 96 VAL A O 1
ATOM 732 N N . ASN A 1 97 ? 6.001 -14.489 -15.310 1.00 97.69 97 ASN A N 1
ATOM 733 C CA . ASN A 1 97 ? 5.235 -15.391 -14.461 1.00 97.69 97 ASN A CA 1
ATOM 734 C C . ASN A 1 97 ? 3.727 -15.199 -14.692 1.00 97.69 97 ASN A C 1
ATOM 736 O O . ASN A 1 97 ? 3.036 -14.516 -13.939 1.00 97.69 97 ASN A O 1
ATOM 740 N N . TRP A 1 98 ? 3.213 -15.795 -15.769 1.00 96.69 98 TRP A N 1
ATOM 741 C CA . TRP A 1 98 ? 1.822 -15.616 -16.199 1.00 96.69 98 TRP A CA 1
ATOM 742 C C . TRP A 1 98 ? 0.769 -16.106 -15.205 1.00 96.69 98 TRP A C 1
ATOM 744 O O . TRP A 1 98 ? -0.350 -15.601 -15.247 1.00 96.69 98 TRP A O 1
ATOM 754 N N . ASN A 1 99 ? 1.114 -17.055 -14.332 1.00 96.06 99 ASN A N 1
ATOM 755 C CA . ASN A 1 99 ? 0.200 -17.566 -13.307 1.00 96.06 99 ASN A CA 1
ATOM 756 C C . ASN A 1 99 ? -0.108 -16.509 -12.243 1.00 96.06 99 ASN A C 1
ATOM 758 O O . ASN A 1 99 ? -1.205 -16.489 -11.694 1.00 96.06 99 ASN A O 1
ATOM 762 N N . ASP A 1 100 ? 0.849 -15.616 -11.996 1.00 96.19 100 ASP A N 1
ATOM 763 C CA . ASP A 1 100 ? 0.716 -14.551 -11.012 1.00 96.19 100 ASP A CA 1
ATOM 764 C C . ASP A 1 100 ? 0.114 -13.271 -11.602 1.00 96.19 100 ASP A C 1
ATOM 766 O O . ASP A 1 100 ? -0.332 -12.419 -10.837 1.00 96.19 100 ASP A O 1
ATOM 770 N N . VAL A 1 101 ? 0.058 -13.128 -12.933 1.00 96.88 101 VAL A N 1
ATOM 771 C CA . VAL A 1 101 ? -0.534 -11.958 -13.605 1.00 96.88 101 VAL A CA 1
ATOM 772 C C . VAL A 1 101 ? -2.059 -11.989 -13.495 1.00 96.88 101 VAL A C 1
ATOM 774 O O . VAL A 1 101 ? -2.721 -12.908 -13.980 1.00 96.88 101 VAL A O 1
ATOM 777 N N . ILE A 1 102 ? -2.638 -10.931 -12.928 1.00 92.94 102 ILE A N 1
ATOM 778 C CA . ILE A 1 102 ? -4.088 -10.739 -12.883 1.00 92.94 102 ILE A CA 1
ATOM 779 C C . ILE A 1 102 ? -4.578 -10.414 -14.287 1.00 92.94 102 ILE A C 1
ATOM 781 O O . ILE A 1 102 ? -4.113 -9.476 -14.932 1.00 92.94 102 ILE A O 1
ATOM 785 N N . ARG A 1 103 ? -5.564 -11.178 -14.757 1.00 86.19 103 ARG A N 1
ATOM 786 C CA . ARG A 1 103 ? -6.230 -10.954 -16.040 1.00 86.19 103 ARG A CA 1
ATOM 787 C C . ARG A 1 103 ? -7.705 -10.688 -15.814 1.00 86.19 103 ARG A C 1
ATOM 789 O O . ARG A 1 103 ? -8.347 -11.327 -14.983 1.00 86.19 103 ARG A O 1
ATOM 796 N N . GLN A 1 104 ? -8.252 -9.754 -16.581 1.00 77.38 104 GLN A N 1
ATOM 797 C CA . GLN A 1 104 ? -9.693 -9.559 -16.620 1.00 77.38 104 GLN A CA 1
ATOM 798 C C . GLN A 1 104 ? -10.341 -10.767 -17.292 1.00 77.38 104 GLN A C 1
ATOM 800 O O . GLN A 1 104 ? -9.984 -11.130 -18.410 1.00 77.38 104 GLN A O 1
ATOM 805 N N . THR A 1 105 ? -11.302 -11.380 -16.611 1.00 78.62 105 THR A N 1
ATOM 806 C CA . THR A 1 105 ? -12.089 -12.504 -17.138 1.00 78.62 105 THR A CA 1
ATOM 807 C C . THR A 1 105 ? -13.375 -12.049 -17.831 1.00 78.62 105 THR A C 1
ATOM 809 O O . THR A 1 105 ? -14.126 -12.876 -18.337 1.00 78.62 105 THR A O 1
ATOM 812 N N . GLY A 1 106 ? -13.636 -10.738 -17.883 1.00 82.25 106 GLY A N 1
ATOM 813 C CA . GLY A 1 106 ? -14.814 -10.161 -18.521 1.00 82.25 106 GLY A CA 1
ATOM 814 C C . GLY A 1 106 ? -14.572 -8.739 -19.019 1.00 82.25 106 GLY A C 1
ATOM 815 O O . GLY A 1 106 ? -13.657 -8.052 -18.569 1.00 82.25 106 GLY A O 1
ATOM 816 N N . LEU A 1 107 ? -15.416 -8.300 -19.953 1.00 84.12 107 LEU A N 1
ATOM 817 C CA . LEU A 1 107 ? -15.367 -6.956 -20.524 1.00 84.12 107 LEU A CA 1
ATOM 818 C C . LEU A 1 107 ? -15.958 -5.952 -19.531 1.00 84.12 107 LEU A C 1
ATOM 820 O O . LEU A 1 107 ? -17.176 -5.862 -19.373 1.00 84.12 107 LEU A O 1
ATOM 824 N N . ARG A 1 108 ? -15.094 -5.182 -18.867 1.00 90.44 108 ARG A N 1
ATOM 825 C CA . ARG A 1 108 ? -15.496 -4.043 -18.034 1.00 90.44 108 ARG A CA 1
ATOM 826 C C . ARG A 1 108 ? -14.851 -2.762 -18.545 1.00 90.44 108 ARG A C 1
ATOM 828 O O . ARG A 1 108 ? -13.777 -2.774 -19.142 1.00 90.44 108 ARG A O 1
ATOM 835 N N . ARG A 1 109 ? -15.545 -1.638 -18.364 1.00 93.56 109 ARG A N 1
ATOM 836 C CA . ARG A 1 109 ? -15.064 -0.330 -18.816 1.00 93.56 109 ARG A CA 1
ATOM 837 C C . ARG A 1 109 ? -14.064 0.217 -17.802 1.00 93.56 109 ARG A C 1
ATOM 839 O O . ARG A 1 109 ? -14.440 0.412 -16.653 1.00 93.56 109 ARG A O 1
ATOM 846 N N . PHE A 1 110 ? -12.863 0.555 -18.267 1.00 95.56 110 PHE A N 1
ATOM 847 C CA . PHE A 1 110 ? -11.848 1.260 -17.480 1.00 95.56 110 PHE A CA 1
ATOM 848 C C . PHE A 1 110 ? -12.410 2.509 -16.782 1.00 95.56 110 PHE A C 1
ATOM 850 O O . PHE A 1 110 ? -13.116 3.317 -17.405 1.00 95.56 110 PHE A O 1
ATOM 857 N N . ARG A 1 111 ? -12.051 2.692 -15.507 1.00 95.88 111 ARG A N 1
ATOM 858 C CA . ARG A 1 111 ? -12.407 3.860 -14.692 1.00 95.88 111 ARG A CA 1
ATOM 859 C C . ARG A 1 111 ? -11.184 4.375 -13.940 1.00 95.88 111 ARG A C 1
ATOM 861 O O . ARG A 1 111 ? -10.537 3.637 -13.207 1.00 95.88 111 ARG A O 1
ATOM 868 N N . ALA A 1 112 ? -10.913 5.668 -14.090 1.00 97.12 112 ALA A N 1
ATOM 869 C CA . ALA A 1 112 ? -9.907 6.368 -13.303 1.00 97.12 112 ALA A CA 1
ATOM 870 C C . ALA A 1 112 ? -10.583 7.106 -12.143 1.00 97.12 112 ALA A C 1
ATOM 872 O O . ALA A 1 112 ? -11.280 8.103 -12.354 1.00 97.12 112 ALA A O 1
ATOM 873 N N . HIS A 1 113 ? -10.367 6.624 -10.924 1.00 96.69 113 HIS A N 1
ATOM 874 C CA . HIS A 1 113 ? -10.755 7.326 -9.702 1.00 96.69 113 HIS A CA 1
ATOM 875 C C . HIS A 1 113 ? -9.751 8.448 -9.421 1.00 96.69 113 HIS A C 1
ATOM 877 O O . HIS A 1 113 ? -8.556 8.280 -9.648 1.00 96.69 113 HIS A O 1
ATOM 883 N N . LYS A 1 114 ? -10.232 9.606 -8.958 1.00 95.12 114 LYS A N 1
ATOM 884 C CA . LYS A 1 114 ? -9.401 10.810 -8.742 1.00 95.12 114 LYS A CA 1
ATOM 885 C C . LYS A 1 114 ? -9.329 11.258 -7.284 1.00 95.12 114 LYS A C 1
ATOM 887 O O . LYS A 1 114 ? -8.536 12.127 -6.951 1.00 95.12 114 LYS A O 1
ATOM 892 N N . GLU A 1 115 ? -10.163 10.665 -6.442 1.00 94.62 115 GLU A N 1
ATOM 893 C CA . GLU A 1 115 ? -10.371 11.053 -5.052 1.00 94.62 115 GLU A CA 1
ATOM 894 C C . GLU A 1 115 ? -9.784 9.973 -4.138 1.00 94.62 115 GLU A C 1
ATOM 896 O O . GLU A 1 115 ? -9.998 8.776 -4.350 1.00 94.62 115 GLU A O 1
ATOM 901 N N . MET A 1 116 ? -9.053 10.403 -3.113 1.00 97.19 116 MET A N 1
ATOM 902 C CA . MET A 1 116 ? -8.600 9.577 -1.995 1.00 97.19 116 MET A CA 1
ATOM 903 C C . MET A 1 116 ? -8.719 10.405 -0.719 1.00 97.19 116 MET A C 1
ATOM 905 O O . MET A 1 116 ? -8.495 11.615 -0.726 1.00 97.19 116 MET A O 1
ATOM 909 N N . SER A 1 117 ? -9.042 9.759 0.396 1.00 97.81 117 SER A N 1
ATOM 910 C CA . SER A 1 117 ? -9.116 10.435 1.688 1.00 97.81 117 SER A CA 1
ATOM 911 C C . SER A 1 117 ? -7.725 10.888 2.141 1.00 97.81 117 SER A C 1
ATOM 913 O O . SER A 1 117 ? -6.857 10.054 2.385 1.00 97.81 117 SER A O 1
ATOM 915 N N . ALA A 1 118 ? -7.540 12.193 2.354 1.00 97.50 118 ALA A N 1
ATOM 916 C CA . ALA A 1 118 ? -6.329 12.752 2.971 1.00 97.50 118 ALA A CA 1
ATOM 917 C C . ALA A 1 118 ? -6.249 12.491 4.491 1.00 97.50 118 ALA A C 1
ATOM 919 O O . ALA A 1 118 ? -5.231 12.739 5.127 1.00 97.50 118 ALA A O 1
ATOM 920 N N . HIS A 1 119 ? -7.332 11.989 5.086 1.00 98.19 119 HIS A N 1
ATOM 921 C CA . HIS A 1 119 ? -7.477 11.775 6.525 1.00 98.19 119 HIS A CA 1
ATOM 922 C C . HIS A 1 119 ? -7.054 10.371 6.978 1.00 98.19 119 HIS A C 1
ATOM 924 O O . HIS A 1 119 ? -7.758 9.720 7.756 1.00 98.19 119 HIS A O 1
ATOM 930 N N . VAL A 1 120 ? -5.928 9.887 6.456 1.00 98.50 120 VAL A N 1
ATOM 931 C CA . VAL A 1 120 ? -5.311 8.623 6.870 1.00 98.50 120 VAL A CA 1
ATOM 932 C C . VAL A 1 120 ? -3.892 8.853 7.366 1.00 98.50 120 VAL A C 1
ATOM 934 O O . VAL A 1 120 ? -3.222 9.782 6.920 1.00 98.50 120 VAL A O 1
ATOM 937 N N . ALA A 1 121 ? -3.420 8.002 8.269 1.00 98.19 121 ALA A N 1
ATOM 938 C CA . ALA A 1 121 ? -2.057 8.068 8.779 1.00 98.19 121 ALA A CA 1
ATOM 939 C C . ALA A 1 121 ? -1.502 6.676 9.097 1.00 98.19 121 ALA A C 1
ATOM 941 O O . ALA A 1 121 ? -2.254 5.708 9.204 1.00 98.19 121 ALA A O 1
ATOM 942 N N . THR A 1 122 ? -0.187 6.589 9.289 1.00 98.25 122 THR A N 1
ATOM 943 C CA . THR A 1 122 ? 0.489 5.374 9.758 1.00 98.25 122 THR A CA 1
ATOM 944 C C . THR A 1 122 ? 1.049 5.610 11.155 1.00 98.25 122 THR A C 1
ATOM 946 O O . THR A 1 122 ? 1.751 6.595 11.381 1.00 98.25 122 THR A O 1
ATOM 949 N N . LEU A 1 123 ? 0.753 4.706 12.088 1.00 98.31 123 LEU A N 1
ATOM 950 C CA . LEU A 1 123 ? 1.293 4.695 13.444 1.00 98.31 123 LEU A CA 1
ATOM 951 C C . LEU A 1 123 ? 2.111 3.423 13.652 1.00 98.31 123 LEU A C 1
ATOM 953 O O . LEU A 1 123 ? 1.572 2.318 13.646 1.00 98.31 123 LEU A O 1
ATOM 957 N N . ARG A 1 124 ? 3.412 3.574 13.894 1.00 98.25 124 ARG A N 1
ATOM 958 C CA . ARG A 1 124 ? 4.282 2.451 14.245 1.00 98.25 124 ARG A CA 1
ATOM 959 C C . ARG A 1 124 ? 4.283 2.227 15.753 1.00 98.25 124 ARG A C 1
ATOM 961 O O . ARG A 1 124 ? 4.597 3.143 16.510 1.00 98.25 124 ARG A O 1
ATOM 968 N N . LEU A 1 125 ? 3.947 1.016 16.197 1.00 96.69 125 LEU A N 1
ATOM 969 C CA . LEU A 1 125 ? 4.058 0.648 17.608 1.00 96.69 125 LEU A CA 1
ATOM 970 C C . LEU A 1 125 ? 5.527 0.564 18.037 1.00 96.69 125 LEU A C 1
ATOM 972 O O . LEU A 1 125 ? 6.396 0.112 17.295 1.00 96.69 125 LEU A O 1
ATOM 976 N N . PHE A 1 126 ? 5.803 0.950 19.275 1.00 97.44 126 PHE A N 1
ATOM 977 C CA . PHE A 1 126 ? 7.117 0.813 19.894 1.00 97.44 126 PHE A CA 1
ATOM 978 C C . PHE A 1 126 ? 6.955 0.464 21.381 1.00 97.44 126 PHE A C 1
ATOM 980 O O . PHE A 1 126 ? 5.906 0.761 21.971 1.00 97.44 126 PHE A O 1
ATOM 987 N N . PRO A 1 127 ? 7.952 -0.189 22.007 1.00 96.19 127 PRO A N 1
ATOM 988 C CA . PRO A 1 127 ? 7.902 -0.486 23.433 1.00 96.19 127 PRO A CA 1
ATOM 989 C C . PRO A 1 127 ? 7.680 0.787 24.258 1.00 96.19 127 PRO A C 1
ATOM 991 O O . PRO A 1 127 ? 8.416 1.758 24.123 1.00 96.19 127 PRO A O 1
ATOM 994 N N . GLY A 1 128 ? 6.653 0.783 25.110 1.00 95.12 128 GLY A N 1
ATOM 995 C CA . GLY A 1 128 ? 6.328 1.918 25.980 1.00 95.12 128 GLY A CA 1
ATOM 996 C C . GLY A 1 128 ? 5.290 2.904 25.435 1.00 95.12 128 GLY A C 1
ATOM 997 O O . GLY A 1 128 ? 4.891 3.796 26.182 1.00 95.12 128 GLY A O 1
ATOM 998 N N . ILE A 1 129 ? 4.786 2.735 24.204 1.00 97.38 129 ILE A N 1
ATOM 999 C CA . ILE A 1 129 ? 3.674 3.555 23.693 1.00 97.38 129 ILE A CA 1
ATOM 1000 C C . ILE A 1 129 ? 2.471 3.525 24.657 1.00 97.38 129 ILE A C 1
ATOM 1002 O O . ILE A 1 129 ? 2.152 2.490 25.252 1.00 97.38 129 ILE A O 1
ATOM 1006 N N . SER A 1 130 ? 1.820 4.673 24.855 1.00 97.56 130 SER A N 1
ATOM 1007 C CA . SER A 1 130 ? 0.704 4.834 25.794 1.00 97.56 130 SER A CA 1
ATOM 1008 C C . SER A 1 130 ? -0.643 4.970 25.094 1.00 97.56 130 SER A C 1
ATOM 1010 O O . SER A 1 130 ? -0.723 5.457 23.964 1.00 97.56 130 SER A O 1
ATOM 1012 N N . GLY A 1 131 ? -1.725 4.601 25.787 1.00 97.88 131 GLY A N 1
ATOM 1013 C CA . GLY A 1 131 ? -3.085 4.848 25.304 1.00 97.88 131 GLY A CA 1
ATOM 1014 C C . GLY A 1 131 ? -3.367 6.331 25.043 1.00 97.88 131 GLY A C 1
ATOM 1015 O O . GLY A 1 131 ? -4.125 6.667 24.139 1.00 97.88 131 GLY A O 1
ATOM 1016 N N . ALA A 1 132 ? -2.706 7.241 25.771 1.00 98.25 132 ALA A N 1
ATOM 1017 C CA . ALA A 1 132 ? -2.812 8.682 25.539 1.00 98.25 132 ALA A CA 1
ATOM 1018 C C . ALA A 1 132 ? -2.261 9.102 24.163 1.00 98.25 132 ALA A C 1
ATOM 1020 O O . ALA A 1 132 ? -2.902 9.892 23.474 1.00 98.25 132 ALA A O 1
ATOM 1021 N N . ILE A 1 133 ? -1.125 8.533 23.737 1.00 98.12 133 ILE A N 1
ATOM 1022 C CA . ILE A 1 133 ? -0.559 8.773 22.398 1.00 98.12 133 ILE A CA 1
ATOM 1023 C C . ILE A 1 133 ? -1.532 8.277 21.327 1.00 98.12 133 ILE A C 1
ATOM 1025 O O . ILE A 1 133 ? -1.829 9.014 20.392 1.00 98.12 133 ILE A O 1
ATOM 1029 N N . ILE A 1 134 ? -2.079 7.066 21.483 1.00 98.06 134 ILE A N 1
ATOM 1030 C CA . ILE A 1 134 ? -3.039 6.494 20.524 1.00 98.06 134 ILE A CA 1
ATOM 1031 C C . ILE A 1 134 ? -4.309 7.347 20.448 1.00 98.06 134 ILE A C 1
ATOM 1033 O O . ILE A 1 134 ? -4.763 7.671 19.350 1.00 98.06 134 ILE A O 1
ATOM 1037 N N . ARG A 1 135 ? -4.853 7.773 21.597 1.00 98.12 135 ARG A N 1
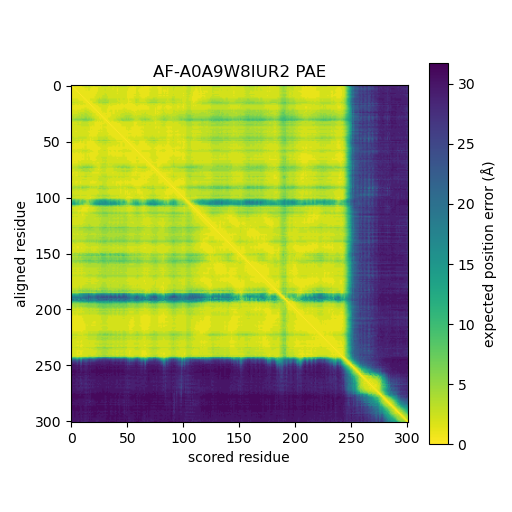ATOM 1038 C CA . ARG A 1 135 ? -6.013 8.672 21.658 1.00 98.12 135 ARG A CA 1
ATOM 1039 C C . ARG A 1 135 ? -5.763 9.985 20.933 1.00 98.12 135 ARG A C 1
ATOM 1041 O O . ARG A 1 135 ? -6.639 10.402 20.182 1.00 98.12 135 ARG A O 1
ATOM 1048 N N . GLY A 1 136 ? -4.610 10.616 21.161 1.00 98.00 136 GLY A N 1
ATOM 1049 C CA . GLY A 1 136 ? -4.217 11.858 20.493 1.00 98.00 136 GLY A CA 1
ATOM 1050 C C . GLY A 1 136 ? -4.036 11.675 18.986 1.00 98.00 136 GLY A C 1
ATOM 1051 O O . GLY A 1 136 ? -4.526 12.481 18.203 1.00 98.00 136 GLY A O 1
ATOM 1052 N N . PHE A 1 137 ? -3.405 10.573 18.577 1.00 97.56 137 PHE A N 1
ATOM 1053 C CA . PHE A 1 137 ? -3.164 10.250 17.171 1.00 97.56 137 PHE A CA 1
ATOM 1054 C C . PHE A 1 137 ? -4.459 9.962 16.397 1.00 97.56 137 PHE A C 1
ATOM 1056 O O . PHE A 1 137 ? -4.570 10.304 15.226 1.00 97.56 137 PHE A O 1
ATOM 1063 N N . CYS A 1 138 ? -5.458 9.365 17.054 1.00 97.94 138 CYS A N 1
ATOM 1064 C CA . CYS A 1 138 ? -6.759 9.039 16.462 1.00 97.94 138 CYS A CA 1
ATOM 1065 C C . CYS A 1 138 ? -7.821 10.138 16.678 1.00 97.94 138 CYS A C 1
ATOM 1067 O O . CYS A 1 138 ? -9.022 9.841 16.684 1.00 97.94 138 CYS A O 1
ATOM 1069 N N . GLN A 1 139 ? -7.405 11.383 16.931 1.00 97.62 139 GLN A N 1
ATOM 1070 C CA . GLN A 1 139 ? -8.318 12.528 16.968 1.00 97.62 139 GLN A CA 1
ATOM 1071 C C . GLN A 1 139 ? -8.706 12.986 15.559 1.00 97.62 139 GLN A C 1
ATOM 1073 O O . GLN A 1 139 ? -8.012 12.728 14.575 1.00 97.62 139 GLN A O 1
ATOM 1078 N N . SER A 1 140 ? -9.820 13.716 15.477 1.00 95.94 140 SER A N 1
ATOM 1079 C CA . SER A 1 140 ? -10.219 14.425 14.259 1.00 95.94 140 SER A CA 1
ATOM 1080 C C . SER A 1 140 ? -9.061 15.300 13.738 1.00 95.94 140 SER A C 1
ATOM 1082 O O . SER A 1 140 ? -8.399 15.952 14.550 1.00 95.94 140 SER A O 1
ATOM 1084 N N . PRO A 1 141 ? -8.790 15.331 12.418 1.00 97.25 141 PRO A N 1
ATOM 1085 C CA . PRO A 1 141 ? -9.629 14.820 11.330 1.00 97.25 141 PRO A CA 1
ATOM 1086 C C . PRO A 1 141 ? -9.350 13.367 10.905 1.00 97.25 141 PRO A C 1
ATOM 1088 O O . PRO A 1 141 ? -9.878 12.947 9.881 1.00 97.25 141 PRO A O 1
ATOM 1091 N N . ILE A 1 142 ? -8.539 12.589 11.631 1.00 98.44 142 ILE A N 1
ATOM 1092 C CA . ILE A 1 142 ? -8.149 11.227 11.221 1.00 98.44 142 ILE A CA 1
ATOM 1093 C C . ILE A 1 142 ? -9.361 10.287 11.151 1.00 98.44 142 ILE A C 1
ATOM 1095 O O . ILE A 1 142 ? -10.115 10.143 12.110 1.00 98.44 142 ILE A O 1
ATOM 1099 N N . ARG A 1 143 ? -9.512 9.604 10.008 1.00 98.38 143 ARG A N 1
ATOM 1100 C CA . ARG A 1 143 ? -10.559 8.596 9.755 1.00 98.38 143 ARG A CA 1
ATOM 1101 C C . ARG A 1 143 ? -10.011 7.182 9.580 1.00 98.38 143 ARG A C 1
ATOM 1103 O O . ARG A 1 143 ? -10.760 6.220 9.722 1.00 98.38 143 ARG A O 1
ATOM 1110 N N . GLY A 1 144 ? -8.721 7.041 9.285 1.00 98.56 144 GLY A N 1
ATOM 1111 C CA . GLY A 1 144 ? -8.077 5.742 9.133 1.00 98.56 144 GLY A CA 1
ATOM 1112 C C . GLY A 1 144 ? -6.640 5.737 9.639 1.00 98.56 144 GLY A C 1
ATOM 1113 O O . GLY A 1 144 ? -5.908 6.704 9.439 1.00 98.56 144 GLY A O 1
ATOM 1114 N N . VAL A 1 145 ? -6.230 4.643 10.275 1.00 98.75 145 VAL A N 1
ATOM 1115 C CA . VAL A 1 145 ? -4.865 4.450 10.767 1.00 98.75 145 VAL A CA 1
ATOM 1116 C C . VAL A 1 145 ? -4.346 3.088 10.331 1.00 98.75 145 VAL A C 1
ATOM 1118 O O . VAL A 1 145 ? -4.952 2.063 10.629 1.00 98.75 145 VAL A O 1
ATOM 1121 N N . VAL A 1 146 ? -3.194 3.065 9.670 1.00 98.69 146 VAL A N 1
ATOM 1122 C CA . VAL A 1 146 ? -2.397 1.847 9.503 1.00 98.69 146 VAL A CA 1
ATOM 1123 C C . VAL A 1 146 ? -1.505 1.701 10.729 1.00 98.69 146 VAL A C 1
ATOM 1125 O O . VAL A 1 146 ? -0.658 2.550 10.992 1.00 98.69 146 VAL A O 1
ATOM 1128 N N . LEU A 1 147 ? -1.716 0.649 11.505 1.00 98.19 147 LEU A N 1
ATOM 1129 C CA . LEU A 1 147 ? -0.981 0.348 12.722 1.00 98.19 147 LEU A CA 1
ATOM 1130 C C . LEU A 1 147 ? 0.109 -0.685 12.420 1.00 98.19 147 LEU A C 1
ATOM 1132 O O . LEU A 1 147 ? -0.195 -1.847 12.159 1.00 98.19 147 LEU A O 1
ATOM 1136 N N . GLU A 1 148 ? 1.378 -0.292 12.481 1.00 97.94 148 GLU A N 1
ATOM 1137 C CA . GLU A 1 148 ? 2.484 -1.240 12.322 1.00 97.94 148 GLU A CA 1
ATOM 1138 C C . GLU A 1 148 ? 2.771 -1.926 13.662 1.00 97.94 148 GLU A C 1
ATOM 1140 O O . GLU A 1 148 ? 3.274 -1.315 14.609 1.00 97.94 148 GLU A O 1
ATOM 1145 N N . THR A 1 149 ? 2.453 -3.211 13.735 1.00 96.38 149 THR A N 1
ATOM 1146 C CA . THR A 1 149 ? 2.515 -4.078 14.919 1.00 96.38 149 THR A CA 1
ATOM 1147 C C . THR A 1 149 ? 3.737 -5.000 14.895 1.00 96.38 149 THR A C 1
ATOM 1149 O O . THR A 1 149 ? 4.396 -5.163 13.868 1.00 96.38 149 THR A O 1
ATOM 1152 N N . PHE A 1 150 ? 4.082 -5.612 16.028 1.00 94.81 150 PHE A N 1
ATOM 1153 C CA . PHE A 1 150 ? 5.266 -6.472 16.117 1.00 94.81 150 PHE A CA 1
ATOM 1154 C C . PHE A 1 150 ? 4.999 -7.879 15.569 1.00 94.81 150 PHE A C 1
ATOM 1156 O O . PHE A 1 150 ? 3.963 -8.475 15.861 1.00 94.81 150 PHE A O 1
ATOM 1163 N N . GLY A 1 151 ? 5.967 -8.470 14.862 1.00 91.62 151 GLY A N 1
ATOM 1164 C CA . GLY A 1 151 ? 5.904 -9.877 14.450 1.00 91.62 151 GLY A CA 1
ATOM 1165 C C . GLY A 1 151 ? 4.623 -10.207 13.678 1.00 91.62 151 GLY A C 1
ATOM 1166 O O . GLY A 1 151 ? 4.288 -9.526 12.717 1.00 91.62 151 GLY A O 1
ATOM 1167 N N . ALA A 1 152 ? 3.882 -11.221 14.119 1.00 89.56 152 ALA A N 1
ATOM 1168 C CA . ALA A 1 152 ? 2.670 -11.702 13.453 1.00 89.56 152 ALA A CA 1
ATOM 1169 C C . ALA A 1 152 ? 1.390 -10.886 13.751 1.00 89.56 152 ALA A C 1
ATOM 1171 O O . ALA A 1 152 ? 0.294 -11.400 13.549 1.00 89.56 152 ALA A O 1
ATOM 1172 N N . GLY A 1 153 ? 1.494 -9.645 14.249 1.00 89.06 153 GLY A N 1
ATOM 1173 C CA . GLY A 1 153 ? 0.319 -8.845 14.636 1.00 89.06 153 GLY A CA 1
ATOM 1174 C C . GLY A 1 153 ? 0.261 -8.425 16.104 1.00 89.06 153 GLY A C 1
ATOM 1175 O O . GLY A 1 153 ? -0.792 -8.028 16.590 1.00 89.06 153 GLY A O 1
ATOM 1176 N N . ASN A 1 154 ? 1.355 -8.549 16.854 1.00 90.69 154 ASN A N 1
ATOM 1177 C CA . ASN A 1 154 ? 1.351 -8.345 18.298 1.00 90.69 154 ASN A CA 1
ATOM 1178 C C . ASN A 1 154 ? 1.311 -6.855 18.667 1.00 90.69 154 ASN A C 1
ATOM 1180 O O . ASN A 1 154 ? 2.139 -6.060 18.213 1.00 90.69 154 ASN A O 1
ATOM 1184 N N . ALA A 1 155 ? 0.410 -6.506 19.583 1.00 91.62 155 ALA A N 1
ATOM 1185 C CA . ALA A 1 155 ? 0.343 -5.204 20.238 1.00 91.62 155 ALA A CA 1
ATOM 1186 C C . ALA A 1 155 ? 0.434 -5.352 21.771 1.00 91.62 155 ALA A C 1
ATOM 1188 O O . ALA A 1 155 ? 0.123 -6.426 22.302 1.00 91.62 155 ALA A O 1
ATOM 1189 N N . PRO A 1 156 ? 0.846 -4.296 22.503 1.00 92.06 156 PRO A N 1
ATOM 1190 C CA . PRO A 1 156 ? 0.827 -4.305 23.963 1.00 92.06 156 PRO A CA 1
ATOM 1191 C C . PRO A 1 156 ? -0.563 -4.652 24.512 1.00 92.06 156 PRO A C 1
ATOM 1193 O O . PRO A 1 156 ? -1.543 -3.999 24.172 1.00 92.06 156 PRO A O 1
ATOM 1196 N N . GLN A 1 157 ? -0.636 -5.634 25.413 1.00 90.06 157 GLN A N 1
ATOM 1197 C CA . GLN A 1 157 ? -1.891 -6.095 26.033 1.00 90.06 157 GLN A CA 1
ATOM 1198 C C . GLN A 1 157 ? -2.345 -5.215 27.216 1.00 90.06 157 GLN A C 1
ATOM 1200 O O . GLN A 1 157 ? -3.198 -5.600 28.014 1.00 90.06 157 GLN A O 1
ATOM 1205 N N . ARG A 1 158 ? -1.743 -4.030 27.379 1.00 93.62 158 ARG A N 1
ATOM 1206 C CA . ARG A 1 158 ? -2.085 -3.102 28.462 1.00 93.62 158 ARG A CA 1
ATOM 1207 C C . ARG A 1 158 ? -3.450 -2.476 28.167 1.00 93.62 158 ARG A C 1
ATOM 1209 O O . ARG A 1 158 ? -3.693 -2.036 27.045 1.00 93.62 158 ARG A O 1
ATOM 1216 N N . ARG A 1 159 ? -4.332 -2.432 29.171 1.00 94.50 159 ARG A N 1
ATOM 1217 C CA . ARG A 1 159 ? -5.732 -2.002 28.995 1.00 94.50 159 ARG A CA 1
ATOM 1218 C C . ARG A 1 159 ? -5.864 -0.611 28.380 1.00 94.50 159 ARG A C 1
ATOM 1220 O O . ARG A 1 159 ? -6.588 -0.462 27.413 1.00 94.50 159 ARG A O 1
ATOM 1227 N N . ASP A 1 160 ? -5.081 0.368 28.835 1.00 96.81 160 ASP A N 1
ATOM 1228 C CA . ASP A 1 160 ? -5.103 1.734 28.286 1.00 96.81 160 ASP A CA 1
ATOM 1229 C C . ASP A 1 160 ? -4.863 1.795 26.767 1.00 96.81 160 ASP A C 1
ATOM 1231 O O . ASP A 1 160 ? -5.419 2.666 26.102 1.00 96.81 160 ASP A O 1
ATOM 1235 N N . VAL A 1 161 ? -4.025 0.903 26.228 1.00 96.44 161 VAL A N 1
ATOM 1236 C CA . VAL A 1 161 ? -3.688 0.818 24.800 1.00 96.44 161 VAL A CA 1
ATOM 1237 C C . VAL A 1 161 ? -4.840 0.198 24.018 1.00 96.44 161 VAL A C 1
ATOM 1239 O O . VAL A 1 161 ? -5.261 0.761 23.008 1.00 96.44 161 VAL A O 1
ATOM 1242 N N . LEU A 1 162 ? -5.361 -0.932 24.495 1.00 96.00 162 LEU A N 1
ATOM 1243 C CA . LEU A 1 162 ? -6.478 -1.633 23.861 1.00 96.00 162 LEU A CA 1
ATOM 1244 C C . LEU A 1 162 ? -7.761 -0.795 23.901 1.00 96.00 162 LEU A C 1
ATOM 1246 O O . LEU A 1 162 ? -8.434 -0.666 22.880 1.00 96.00 162 LEU A O 1
ATOM 1250 N N . ASP A 1 163 ? -8.043 -0.157 25.037 1.00 97.38 163 ASP A N 1
ATOM 1251 C CA . ASP A 1 163 ? -9.182 0.742 25.216 1.00 97.38 163 ASP A CA 1
ATOM 1252 C C . ASP A 1 163 ? -9.066 1.948 24.277 1.00 97.38 163 ASP A C 1
ATOM 1254 O O . ASP A 1 163 ? -10.029 2.286 23.600 1.00 97.38 163 ASP A O 1
ATOM 1258 N N . ALA A 1 164 ? -7.877 2.547 24.131 1.00 98.25 164 ALA A N 1
ATOM 1259 C CA . ALA A 1 164 ? -7.672 3.657 23.197 1.00 98.25 164 ALA A CA 1
ATOM 1260 C C . ALA A 1 164 ? -7.927 3.265 21.728 1.00 98.25 164 ALA A C 1
ATOM 1262 O O . ALA A 1 164 ? -8.497 4.056 20.971 1.00 98.25 164 ALA A O 1
ATOM 1263 N N . MET A 1 165 ? -7.518 2.057 21.317 1.00 97.75 165 MET A N 1
ATOM 1264 C CA . MET A 1 165 ? -7.821 1.530 19.979 1.00 97.75 165 MET A CA 1
ATOM 1265 C C . MET A 1 165 ? -9.320 1.280 19.817 1.00 97.75 165 MET A C 1
ATOM 1267 O O . MET A 1 165 ? -9.909 1.723 18.832 1.00 97.75 165 MET A O 1
ATOM 1271 N N . LYS A 1 166 ? -9.944 0.636 20.808 1.00 98.06 166 LYS A N 1
ATOM 1272 C CA . LYS A 1 166 ? -11.377 0.354 20.810 1.00 98.06 166 LYS A CA 1
ATOM 1273 C C . LYS A 1 166 ? -12.209 1.633 20.745 1.00 98.06 166 LYS A C 1
ATOM 1275 O O . LYS A 1 166 ? -13.079 1.741 19.891 1.00 98.06 166 LYS A O 1
ATOM 1280 N N . GLU A 1 167 ? -11.899 2.627 21.570 1.00 98.25 167 GLU A N 1
ATOM 1281 C CA . GLU A 1 167 ? -12.541 3.944 21.558 1.00 98.25 167 GLU A CA 1
ATOM 1282 C C . GLU A 1 167 ? -12.453 4.604 20.174 1.00 98.25 167 GLU A C 1
ATOM 1284 O O . GLU A 1 167 ? -13.418 5.211 19.712 1.00 98.25 167 GLU A O 1
ATOM 1289 N N . ALA A 1 168 ? -11.302 4.517 19.499 1.00 98.31 168 ALA A N 1
ATOM 1290 C CA . ALA A 1 168 ? -11.137 5.058 18.152 1.00 98.31 168 ALA A CA 1
ATOM 1291 C C . ALA A 1 168 ? -11.981 4.294 17.119 1.00 98.31 168 ALA A C 1
ATOM 1293 O O . ALA A 1 168 ? -12.679 4.921 16.316 1.00 98.31 168 ALA A O 1
ATOM 1294 N N . CYS A 1 169 ? -11.975 2.961 17.172 1.00 98.19 169 CYS A N 1
ATOM 1295 C CA . CYS A 1 169 ? -12.810 2.113 16.325 1.00 98.19 169 CYS A CA 1
ATOM 1296 C C . CYS A 1 169 ? -14.309 2.369 16.545 1.00 98.19 169 CYS A C 1
ATOM 1298 O O . CYS A 1 169 ? -15.064 2.462 15.575 1.00 98.19 169 CYS A O 1
ATOM 1300 N N . ASP A 1 170 ? -14.743 2.535 17.792 1.00 97.75 170 ASP A N 1
ATOM 1301 C CA . ASP A 1 170 ? -16.137 2.809 18.150 1.00 97.75 170 ASP A CA 1
ATOM 1302 C C . ASP A 1 170 ? -16.578 4.207 17.664 1.00 97.75 170 ASP A C 1
ATOM 1304 O O . ASP A 1 170 ? -17.725 4.382 17.259 1.00 97.75 170 ASP A O 1
ATOM 1308 N N . ARG A 1 171 ? -15.657 5.184 17.581 1.00 97.56 171 ARG A N 1
ATOM 1309 C CA . ARG A 1 171 ? -15.888 6.491 16.922 1.00 97.56 171 ARG A CA 1
ATOM 1310 C C . ARG A 1 171 ? -15.915 6.429 15.388 1.00 97.56 171 ARG A C 1
ATOM 1312 O O . ARG A 1 171 ? -16.147 7.450 14.745 1.00 97.56 171 ARG A O 1
ATOM 1319 N N . GLY A 1 172 ? -15.660 5.265 14.792 1.00 97.62 172 GLY A N 1
ATOM 1320 C CA . GLY A 1 172 ? -15.665 5.070 13.342 1.00 97.62 172 GLY A CA 1
ATOM 1321 C C . GLY A 1 172 ? -14.308 5.244 12.657 1.00 97.62 172 GLY A C 1
ATOM 1322 O O . GLY A 1 172 ? -14.254 5.183 11.430 1.00 97.62 172 GLY A O 1
ATOM 1323 N N . VAL A 1 173 ? -13.208 5.405 13.404 1.00 98.62 173 VAL A N 1
ATOM 1324 C CA . VAL A 1 173 ? -11.860 5.328 12.819 1.00 98.62 173 VAL A CA 1
ATOM 1325 C C . VAL A 1 173 ? -11.607 3.886 12.372 1.00 98.62 173 VAL A C 1
ATOM 1327 O O . VAL A 1 173 ? -11.896 2.930 13.095 1.00 98.62 173 VAL A O 1
ATOM 1330 N N . VAL A 1 174 ? -11.090 3.701 11.161 1.00 98.62 174 VAL A N 1
ATOM 1331 C CA . VAL A 1 174 ? -10.699 2.378 10.656 1.00 98.62 174 VAL A CA 1
ATOM 1332 C C . VAL A 1 174 ? -9.230 2.146 10.977 1.00 98.62 174 VAL A C 1
ATOM 1334 O O . VAL A 1 174 ? -8.360 2.761 10.364 1.00 98.62 174 VAL A O 1
ATOM 1337 N N . ILE A 1 175 ? -8.947 1.262 11.932 1.00 98.56 175 ILE A N 1
ATOM 1338 C CA . ILE A 1 175 ? -7.577 0.864 12.265 1.00 98.56 175 ILE A CA 1
ATOM 1339 C C . ILE A 1 175 ? -7.261 -0.453 11.558 1.00 98.56 175 ILE A C 1
ATOM 1341 O O . ILE A 1 175 ? -8.001 -1.425 11.703 1.00 98.56 175 ILE A O 1
ATOM 1345 N N . VAL A 1 176 ? -6.165 -0.489 10.802 1.00 98.19 176 VAL A N 1
ATOM 1346 C CA . VAL A 1 176 ? -5.684 -1.678 10.086 1.00 98.19 176 VAL A CA 1
ATOM 1347 C C . VAL A 1 176 ? -4.319 -2.074 10.628 1.00 98.19 176 VAL A C 1
ATOM 1349 O O . VAL A 1 176 ? -3.375 -1.300 10.513 1.00 98.19 176 VAL A O 1
ATOM 1352 N N . ALA A 1 177 ? -4.191 -3.269 11.195 1.00 97.38 177 ALA A N 1
ATOM 1353 C CA . ALA A 1 177 ? -2.925 -3.790 11.698 1.00 97.38 177 ALA A CA 1
ATOM 1354 C C . ALA A 1 177 ? -2.112 -4.459 10.583 1.00 97.38 177 ALA A C 1
ATOM 1356 O O . ALA A 1 177 ? -2.577 -5.409 9.958 1.00 97.38 177 ALA A O 1
ATOM 1357 N N . ILE A 1 178 ? -0.877 -4.009 10.379 1.00 97.19 178 ILE A N 1
ATOM 1358 C CA . ILE A 1 178 ? 0.134 -4.679 9.546 1.00 97.19 178 ILE A CA 1
ATOM 1359 C C . ILE A 1 178 ? 1.355 -5.031 10.391 1.00 97.19 178 ILE A C 1
ATOM 1361 O O . ILE A 1 178 ? 1.505 -4.540 11.510 1.00 97.19 178 ILE A O 1
ATOM 1365 N N . THR A 1 179 ? 2.240 -5.877 9.874 1.00 96.38 179 THR A N 1
ATOM 1366 C CA . THR A 1 179 ? 3.500 -6.198 10.548 1.00 96.38 179 THR A CA 1
ATOM 1367 C C . THR A 1 179 ? 4.573 -5.141 10.274 1.00 96.38 179 THR A C 1
ATOM 1369 O O . THR A 1 179 ? 4.648 -4.576 9.188 1.00 96.38 179 THR A O 1
ATOM 1372 N N . GLN A 1 180 ? 5.428 -4.884 11.261 1.00 97.19 180 GLN A N 1
ATOM 1373 C CA . GLN A 1 180 ? 6.679 -4.137 11.101 1.00 97.19 180 GLN A CA 1
ATOM 1374 C C . GLN A 1 180 ? 7.775 -4.944 10.396 1.00 97.19 180 GLN A C 1
ATOM 1376 O O . GLN A 1 180 ? 8.792 -4.373 9.994 1.00 97.19 180 GLN A O 1
ATOM 1381 N N . CYS A 1 181 ? 7.623 -6.269 10.324 1.00 96.75 181 CYS A N 1
ATOM 1382 C CA . CYS A 1 181 ? 8.571 -7.149 9.662 1.00 96.75 181 CYS A CA 1
ATOM 1383 C C . CYS A 1 181 ? 8.518 -6.934 8.148 1.00 96.75 1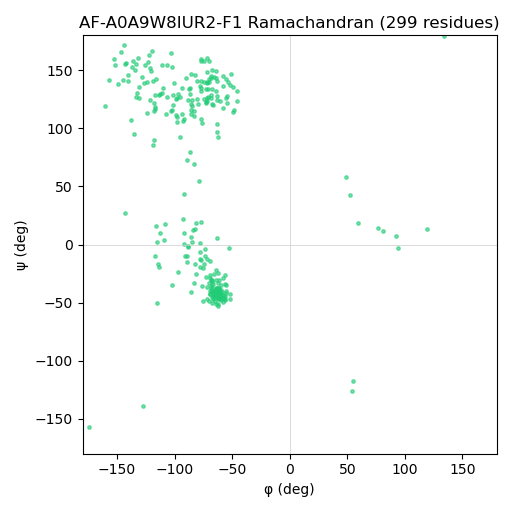81 CYS A C 1
ATOM 1385 O O . CYS A 1 181 ? 7.446 -6.780 7.575 1.00 96.75 181 CYS A O 1
ATOM 1387 N N . MET A 1 182 ? 9.681 -6.987 7.492 1.00 94.19 182 MET A N 1
ATOM 1388 C CA . MET A 1 182 ? 9.768 -6.849 6.033 1.00 94.19 182 MET A CA 1
ATOM 1389 C C . MET A 1 182 ? 8.948 -7.929 5.312 1.00 94.19 182 MET A C 1
ATOM 1391 O O . MET A 1 182 ? 8.277 -7.650 4.328 1.00 94.19 182 MET A O 1
ATOM 1395 N N . LYS A 1 183 ? 9.003 -9.165 5.819 1.00 94.75 183 LYS A N 1
ATOM 1396 C CA . LYS A 1 183 ? 8.298 -10.332 5.289 1.00 94.75 183 LYS A CA 1
ATOM 1397 C C . LYS A 1 183 ? 7.441 -10.954 6.383 1.00 94.75 183 LYS A C 1
ATOM 1399 O O . LYS A 1 183 ? 7.896 -11.081 7.520 1.00 94.75 183 LYS A O 1
ATOM 1404 N N . GLY A 1 184 ? 6.237 -11.377 6.022 1.00 91.81 184 GLY A N 1
ATOM 1405 C CA . GLY A 1 184 ? 5.277 -11.987 6.935 1.00 91.81 184 GLY A CA 1
ATOM 1406 C C . GLY A 1 184 ? 3.872 -11.424 6.770 1.00 91.81 184 GLY A C 1
ATOM 1407 O O . GLY A 1 184 ? 3.628 -10.544 5.945 1.00 91.81 184 GLY A O 1
ATOM 1408 N N . ALA A 1 185 ? 2.960 -11.955 7.580 1.00 91.00 185 ALA A N 1
ATOM 1409 C CA . ALA A 1 185 ? 1.561 -11.569 7.609 1.00 91.00 185 ALA A CA 1
ATOM 1410 C C . ALA A 1 185 ? 1.087 -11.387 9.054 1.00 91.00 185 ALA A C 1
ATOM 1412 O O . ALA A 1 185 ? 1.575 -12.060 9.966 1.00 91.00 185 ALA A O 1
ATOM 1413 N N . VAL A 1 186 ? 0.113 -10.503 9.251 1.00 87.75 186 VAL A N 1
ATOM 1414 C CA . VAL A 1 186 ? -0.687 -10.466 10.478 1.00 87.75 186 VAL A CA 1
ATOM 1415 C C . VAL A 1 186 ? -1.663 -11.640 10.464 1.00 87.75 186 VAL A C 1
ATOM 1417 O O . VAL A 1 186 ? -2.420 -11.788 9.504 1.00 87.75 186 VAL A O 1
ATOM 1420 N N . SER A 1 187 ? -1.634 -12.458 11.517 1.00 78.88 187 SER A N 1
ATOM 1421 C CA . SER A 1 187 ? -2.510 -13.620 11.708 1.00 78.88 187 SER A CA 1
ATOM 1422 C C . SER A 1 187 ? -3.401 -13.419 12.937 1.00 78.88 187 SER A C 1
ATOM 1424 O O . SER A 1 187 ? -2.983 -12.865 13.956 1.00 78.88 187 SER A O 1
ATOM 1426 N N . ASP A 1 188 ? -4.643 -13.877 12.831 1.00 70.25 188 ASP A N 1
ATOM 1427 C CA . ASP A 1 188 ? -5.644 -13.932 13.896 1.00 70.25 188 ASP A CA 1
ATOM 1428 C C . ASP A 1 188 ? -5.598 -15.235 14.716 1.00 70.25 188 ASP A C 1
ATOM 1430 O O . ASP A 1 188 ? -6.329 -15.381 15.702 1.00 70.25 188 ASP A O 1
ATOM 1434 N N . ASP A 1 189 ? -4.697 -16.158 14.370 1.00 62.91 189 ASP A N 1
ATOM 1435 C CA . ASP A 1 189 ? -4.529 -17.435 15.069 1.00 62.91 189 ASP A CA 1
ATOM 1436 C C . ASP A 1 189 ? -3.944 -17.252 16.480 1.00 62.9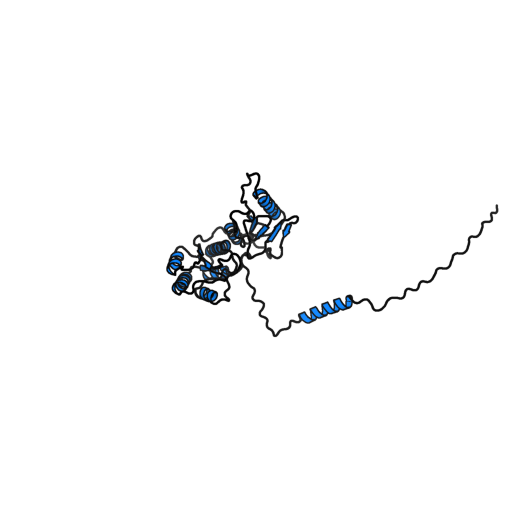1 189 ASP A C 1
ATOM 1438 O O . ASP A 1 189 ? -4.200 -18.062 17.376 1.00 62.91 189 ASP A O 1
ATOM 1442 N N . TYR A 1 190 ? -3.194 -16.168 16.701 1.00 60.81 190 TYR A N 1
ATOM 1443 C CA . TYR A 1 190 ? -2.574 -15.840 17.984 1.00 60.81 190 TYR A CA 1
ATOM 1444 C C . TYR A 1 190 ? -3.522 -15.063 18.909 1.00 60.81 190 TYR A C 1
ATOM 1446 O O . TYR A 1 190 ? -4.311 -14.225 18.472 1.00 60.81 190 TYR A O 1
ATOM 1454 N N . GLU A 1 191 ? -3.401 -15.292 20.222 1.00 60.69 191 GLU A N 1
ATOM 1455 C CA . GLU A 1 191 ? -4.213 -14.639 21.264 1.00 60.69 191 GLU A CA 1
ATOM 1456 C C . GLU A 1 191 ? -4.208 -13.105 21.142 1.00 60.69 191 GLU A C 1
ATOM 1458 O O . GLU A 1 191 ? -5.252 -12.462 21.191 1.00 60.69 191 GLU A O 1
ATOM 1463 N N . THR A 1 192 ? -3.039 -12.528 20.874 1.00 60.97 192 THR A N 1
ATOM 1464 C CA . THR A 1 192 ? -2.834 -11.091 20.650 1.00 60.97 192 THR A CA 1
ATOM 1465 C C . THR A 1 192 ? -3.575 -10.555 19.422 1.00 60.97 192 THR A C 1
ATOM 1467 O O . THR A 1 192 ? -4.100 -9.441 19.471 1.00 60.97 192 THR A O 1
ATOM 1470 N N . GLY A 1 193 ? -3.650 -11.343 18.343 1.00 66.00 193 GLY A N 1
ATOM 1471 C CA . GLY A 1 193 ? -4.417 -11.025 17.138 1.00 66.00 193 GLY A CA 1
ATOM 1472 C C . GLY A 1 193 ? -5.917 -10.980 17.429 1.00 66.00 193 GLY A C 1
ATOM 1473 O O . GLY A 1 193 ? -6.604 -10.046 17.014 1.00 66.00 193 GLY A O 1
ATOM 1474 N N . ARG A 1 194 ? -6.417 -11.911 18.253 1.00 76.06 194 ARG A N 1
ATOM 1475 C CA . ARG A 1 194 ? -7.818 -11.908 18.710 1.00 76.06 194 ARG A CA 1
ATOM 1476 C C . ARG A 1 194 ? -8.147 -10.685 19.557 1.00 76.06 194 ARG A C 1
ATOM 1478 O O . ARG A 1 194 ? -9.225 -10.119 19.389 1.00 76.06 194 ARG A O 1
ATOM 1485 N N . THR A 1 195 ? -7.234 -10.232 20.416 1.00 83.06 195 THR A N 1
ATOM 1486 C CA . THR A 1 195 ? -7.454 -9.017 21.215 1.00 83.06 195 THR A CA 1
ATOM 1487 C C . THR A 1 195 ? -7.589 -7.770 20.335 1.00 83.06 195 THR A C 1
ATOM 1489 O O . THR A 1 195 ? -8.450 -6.926 20.582 1.00 83.06 195 THR A O 1
ATOM 1492 N N . LEU A 1 196 ? -6.789 -7.657 19.269 1.00 88.94 196 LEU A N 1
ATOM 1493 C CA . LEU A 1 196 ? -6.913 -6.557 18.304 1.00 88.94 196 LEU A CA 1
ATOM 1494 C C . LEU A 1 196 ? -8.245 -6.607 17.544 1.00 88.94 196 LEU A C 1
ATOM 1496 O O . LEU A 1 196 ? -8.908 -5.576 17.409 1.00 88.94 196 LEU A O 1
ATOM 1500 N N . LEU A 1 197 ? -8.679 -7.797 17.122 1.00 88.88 197 LEU A N 1
ATOM 1501 C CA . LEU A 1 197 ? -9.994 -7.990 16.502 1.00 88.88 197 LEU A CA 1
ATOM 1502 C C . LEU A 1 197 ? -11.137 -7.577 17.441 1.00 88.88 197 LEU A C 1
ATOM 1504 O O . LEU A 1 197 ? -12.067 -6.894 17.017 1.00 88.88 197 LEU A O 1
ATOM 1508 N N . GLN A 1 198 ? -11.052 -7.927 18.729 1.00 88.94 198 GLN A N 1
ATOM 1509 C CA . GLN A 1 198 ? -12.030 -7.517 19.747 1.00 88.94 198 GLN A CA 1
ATOM 1510 C C . GLN A 1 198 ? -12.063 -5.994 19.957 1.00 88.94 198 GLN A C 1
ATOM 1512 O O . GLN A 1 198 ? -13.124 -5.434 20.238 1.00 88.94 198 GLN A O 1
ATOM 1517 N N . ALA A 1 199 ? -10.932 -5.309 19.768 1.00 93.25 199 ALA A N 1
ATOM 1518 C CA . ALA A 1 199 ? -10.852 -3.848 19.753 1.00 93.25 199 ALA A CA 1
ATOM 1519 C C . ALA A 1 199 ? -11.343 -3.219 18.428 1.00 93.25 199 ALA A C 1
ATOM 1521 O O . ALA A 1 199 ? -11.308 -1.999 18.274 1.00 93.25 199 ALA A O 1
ATOM 1522 N N . GLY A 1 200 ? -11.810 -4.020 17.464 1.00 94.56 200 GLY A N 1
ATOM 1523 C CA . GLY A 1 200 ? -12.320 -3.557 16.170 1.00 94.56 200 GLY A CA 1
ATOM 1524 C C . GLY A 1 200 ? -11.241 -3.254 15.127 1.00 94.56 200 GLY A C 1
ATOM 1525 O O . GLY A 1 200 ? -11.549 -2.643 14.101 1.00 94.56 200 GLY A O 1
ATOM 1526 N N . VAL A 1 201 ? -9.991 -3.655 15.377 1.00 96.31 201 VAL A N 1
ATOM 1527 C CA . VAL A 1 201 ? -8.869 -3.496 14.441 1.00 96.31 201 VAL A CA 1
ATOM 1528 C C . VAL A 1 201 ? -8.949 -4.563 13.349 1.00 96.31 201 VAL A C 1
ATOM 1530 O O . VAL A 1 201 ? -9.185 -5.733 13.632 1.00 96.31 201 VAL A O 1
ATOM 1533 N N . VAL A 1 202 ? 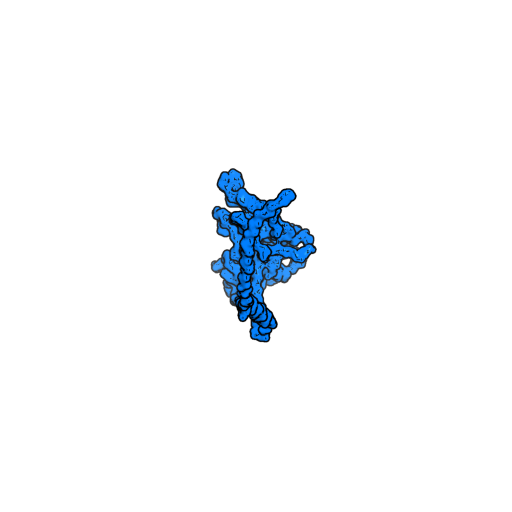-8.726 -4.168 12.096 1.00 94.94 202 VAL A N 1
ATOM 1534 C CA . VAL A 1 202 ? -8.778 -5.058 10.927 1.00 94.94 202 VAL A CA 1
ATOM 1535 C C . VAL A 1 202 ? -7.381 -5.598 10.604 1.00 94.94 202 VAL A C 1
ATOM 1537 O O . VAL A 1 202 ? -6.435 -4.811 10.557 1.00 94.94 202 VAL A O 1
ATOM 1540 N N . PRO A 1 203 ? -7.205 -6.899 10.323 1.00 94.38 203 PRO A N 1
ATOM 1541 C CA . PRO A 1 203 ? -5.922 -7.421 9.870 1.00 94.38 203 PRO A CA 1
ATOM 1542 C C . PRO A 1 203 ? -5.639 -6.977 8.429 1.00 94.38 203 PRO A C 1
ATOM 1544 O O . PRO A 1 203 ? -6.426 -7.211 7.513 1.00 94.38 203 PRO A O 1
ATOM 1547 N N . GLY A 1 204 ? -4.482 -6.358 8.218 1.00 95.19 204 GLY A N 1
ATOM 1548 C CA . GLY A 1 204 ? -3.942 -6.024 6.899 1.00 95.19 204 GLY A CA 1
ATOM 1549 C C . GLY A 1 204 ? -3.167 -7.171 6.240 1.00 95.19 204 GLY A C 1
ATOM 1550 O O . GLY A 1 204 ? -2.651 -6.998 5.138 1.00 95.19 204 GLY A O 1
ATOM 1551 N N . ILE A 1 205 ? -3.105 -8.336 6.898 1.00 94.62 205 ILE A N 1
ATOM 1552 C CA . ILE A 1 205 ? -2.478 -9.573 6.414 1.00 94.62 205 ILE A CA 1
ATOM 1553 C C . ILE A 1 205 ? -1.015 -9.305 6.016 1.00 94.62 205 ILE A C 1
ATOM 1555 O O . ILE A 1 205 ? -0.226 -8.926 6.879 1.00 94.62 205 ILE A O 1
ATOM 1559 N N . ASP A 1 206 ? -0.645 -9.486 4.750 1.00 96.56 206 ASP A N 1
ATOM 1560 C CA . ASP A 1 206 ? 0.714 -9.397 4.205 1.00 96.56 206 ASP A CA 1
ATOM 1561 C C . ASP A 1 206 ? 0.921 -8.147 3.329 1.00 96.56 206 ASP A C 1
ATOM 1563 O O . ASP A 1 206 ? 1.879 -8.085 2.549 1.00 96.56 206 ASP A O 1
ATOM 1567 N N . MET A 1 207 ? 0.032 -7.149 3.450 1.00 98.12 207 MET A N 1
ATOM 1568 C CA . MET A 1 207 ? 0.181 -5.857 2.778 1.00 98.12 207 MET A CA 1
ATOM 1569 C C . MET A 1 207 ? 1.414 -5.105 3.281 1.00 98.12 207 MET A C 1
ATOM 1571 O O . MET A 1 207 ? 1.706 -5.073 4.477 1.00 98.12 207 MET A O 1
ATOM 1575 N N . THR A 1 208 ? 2.086 -4.411 2.364 1.00 98.50 208 THR A N 1
ATOM 1576 C CA . THR A 1 208 ? 3.127 -3.445 2.726 1.00 98.50 208 THR A CA 1
ATOM 1577 C C . THR A 1 208 ? 2.507 -2.180 3.348 1.00 98.50 208 THR A C 1
ATOM 1579 O O . THR A 1 208 ? 1.322 -1.901 3.112 1.00 98.50 208 THR A O 1
ATOM 1582 N N . PRO A 1 209 ? 3.277 -1.363 4.096 1.00 98.38 209 PRO A N 1
ATOM 1583 C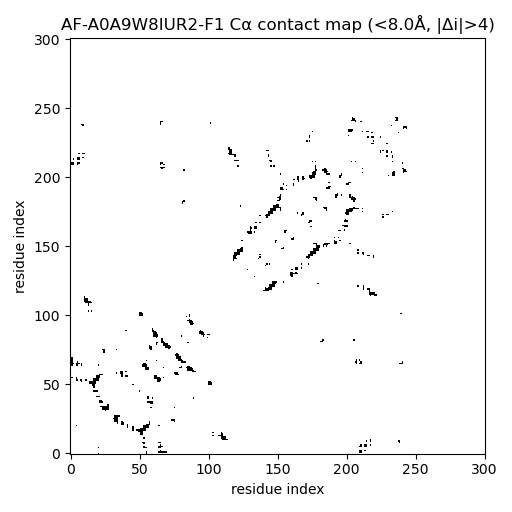 CA . PRO A 1 209 ? 2.797 -0.078 4.611 1.00 98.38 209 PRO A CA 1
ATOM 1584 C C . PRO A 1 209 ? 2.265 0.855 3.518 1.00 98.38 209 PRO A C 1
ATOM 1586 O O . PRO A 1 209 ? 1.221 1.490 3.689 1.00 98.38 209 PRO A O 1
ATOM 1589 N N . GLU A 1 210 ? 2.936 0.897 2.365 1.00 98.69 210 GLU A N 1
ATOM 1590 C CA . GLU A 1 210 ? 2.535 1.706 1.213 1.00 98.69 210 GLU A CA 1
ATOM 1591 C C . GLU A 1 210 ? 1.165 1.290 0.683 1.00 98.69 210 GLU A C 1
ATOM 1593 O O . GLU A 1 210 ? 0.303 2.134 0.408 1.00 98.69 210 GLU A O 1
ATOM 1598 N N . CYS A 1 211 ? 0.951 -0.019 0.562 1.00 98.69 211 CYS A N 1
ATOM 1599 C CA . CYS A 1 211 ? -0.305 -0.560 0.088 1.00 98.69 211 CYS A CA 1
ATOM 1600 C C . CYS A 1 211 ? -1.431 -0.368 1.102 1.00 98.69 211 CYS A C 1
ATOM 1602 O O . CYS A 1 211 ? -2.494 0.132 0.738 1.00 98.69 211 CYS A O 1
ATOM 1604 N N . ALA A 1 212 ? -1.213 -0.718 2.370 1.00 98.69 212 ALA A N 1
ATOM 1605 C CA . ALA A 1 212 ? -2.238 -0.594 3.401 1.00 98.69 212 ALA A CA 1
ATOM 1606 C C . ALA A 1 212 ? -2.737 0.855 3.520 1.00 98.69 212 ALA A C 1
ATOM 1608 O O . ALA A 1 212 ? -3.947 1.088 3.562 1.00 98.69 212 ALA A O 1
ATOM 1609 N N . LEU A 1 213 ? -1.821 1.832 3.488 1.00 98.81 213 LEU A N 1
ATOM 1610 C CA . LEU A 1 213 ? -2.173 3.249 3.577 1.00 98.81 213 LEU A CA 1
ATOM 1611 C C . LEU A 1 213 ? -2.970 3.709 2.353 1.00 98.81 213 LEU A C 1
ATOM 1613 O O . LEU A 1 213 ? -3.992 4.380 2.489 1.00 98.81 213 LEU A O 1
ATOM 1617 N N . THR A 1 214 ? -2.525 3.335 1.152 1.00 98.75 214 THR A N 1
ATOM 1618 C CA . THR A 1 214 ? -3.182 3.755 -0.094 1.00 98.75 214 THR A CA 1
ATOM 1619 C C . THR A 1 214 ? -4.522 3.061 -0.314 1.00 98.75 214 THR A C 1
ATOM 1621 O O . THR A 1 214 ? -5.465 3.716 -0.753 1.00 98.75 214 THR A O 1
ATOM 1624 N N . LYS A 1 215 ? -4.660 1.785 0.062 1.00 98.75 215 LYS A N 1
ATOM 1625 C CA . LYS A 1 215 ? -5.939 1.063 0.056 1.00 98.75 215 LYS A CA 1
ATOM 1626 C C . LYS A 1 215 ? -6.936 1.702 1.018 1.00 98.75 215 LYS A C 1
ATOM 1628 O O . LYS A 1 215 ? -8.076 1.960 0.636 1.00 98.75 215 LYS A O 1
ATOM 1633 N N . LEU A 1 216 ? -6.495 2.018 2.236 1.00 98.81 216 LEU A N 1
ATOM 1634 C CA . LEU A 1 216 ? -7.331 2.666 3.244 1.00 98.81 216 LEU A CA 1
ATOM 1635 C C . LEU A 1 216 ? -7.784 4.058 2.789 1.00 98.81 216 LEU A C 1
ATOM 1637 O O . LEU A 1 216 ? -8.964 4.390 2.891 1.00 98.81 216 LEU A O 1
ATOM 1641 N N . ALA A 1 217 ? -6.869 4.851 2.228 1.00 98.81 217 ALA A N 1
ATOM 1642 C CA . ALA A 1 217 ? -7.181 6.157 1.655 1.00 98.81 217 ALA A CA 1
ATOM 1643 C C . ALA A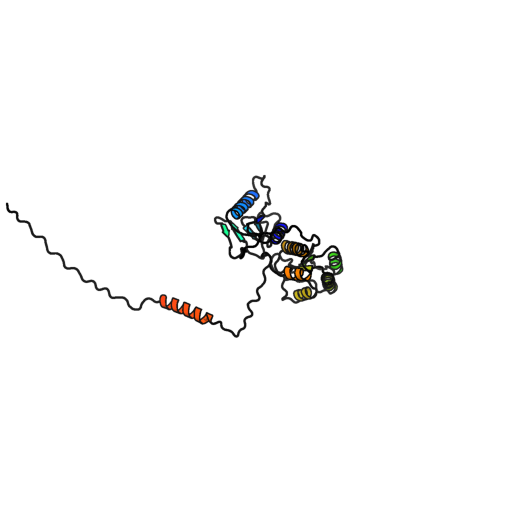 1 217 ? -8.157 6.065 0.472 1.00 98.81 217 ALA A C 1
ATOM 1645 O O . ALA A 1 217 ? -9.066 6.889 0.370 1.00 98.81 217 ALA A O 1
ATOM 1646 N N . TYR A 1 218 ? -7.987 5.070 -0.402 1.00 98.69 218 TYR A N 1
ATOM 1647 C CA . TYR A 1 218 ? -8.880 4.816 -1.532 1.00 98.69 218 TYR A CA 1
ATOM 1648 C C . TYR A 1 218 ? -10.294 4.475 -1.057 1.00 98.69 218 TYR A C 1
ATOM 1650 O O . TYR A 1 218 ? -11.246 5.122 -1.484 1.00 98.69 218 TYR A O 1
ATOM 1658 N N . LEU A 1 219 ? -10.429 3.517 -0.134 1.00 98.56 219 LEU A N 1
ATOM 1659 C CA . LEU A 1 219 ? -11.728 3.074 0.378 1.00 98.56 219 LEU A CA 1
ATOM 1660 C C . LEU A 1 219 ? -12.442 4.174 1.174 1.00 98.56 219 LEU A C 1
ATOM 1662 O O . LEU A 1 219 ? -13.618 4.420 0.943 1.00 98.56 219 LEU A O 1
ATOM 1666 N N . LEU A 1 220 ? -11.737 4.901 2.047 1.00 98.44 220 LEU A N 1
ATOM 1667 C CA . LEU A 1 220 ? -12.316 6.043 2.773 1.00 98.44 220 LEU A CA 1
ATOM 1668 C C . LEU A 1 220 ? -12.613 7.251 1.867 1.00 98.44 220 LEU A C 1
ATOM 1670 O O . LEU A 1 220 ? -13.300 8.183 2.289 1.00 98.44 220 LEU A O 1
ATOM 1674 N N . GLY A 1 221 ? -12.073 7.273 0.647 1.00 97.62 221 GLY A N 1
ATOM 1675 C CA . GLY A 1 221 ? -12.407 8.256 -0.384 1.00 97.62 221 GLY A CA 1
ATOM 1676 C C . GLY A 1 221 ? -13.734 7.974 -1.095 1.00 97.62 221 GLY A C 1
ATOM 1677 O O . GLY A 1 221 ? -14.168 8.799 -1.893 1.00 97.62 221 GLY A O 1
ATOM 1678 N N . LYS A 1 222 ? -14.380 6.830 -0.827 1.00 96.75 222 LYS A N 1
ATOM 1679 C CA . LYS A 1 222 ? -15.650 6.427 -1.440 1.00 96.75 222 LYS A CA 1
ATOM 1680 C C . LYS A 1 222 ? -16.842 6.856 -0.581 1.00 96.75 222 LYS A C 1
ATOM 1682 O O . LYS A 1 222 ? -17.070 6.233 0.455 1.00 96.75 222 LYS A O 1
ATOM 1687 N N . PRO A 1 223 ? -17.611 7.892 -0.969 1.00 94.56 223 PRO A N 1
ATOM 1688 C CA . PRO A 1 223 ? -18.780 8.323 -0.199 1.00 94.56 223 PRO A CA 1
ATOM 1689 C C . PRO A 1 223 ? -19.887 7.262 -0.130 1.00 94.56 223 PRO A C 1
ATOM 1691 O O . PRO A 1 223 ? -20.716 7.306 0.772 1.00 94.56 223 PRO A O 1
ATOM 1694 N N . GLU A 1 224 ? -19.905 6.318 -1.069 1.00 96.12 224 GLU A N 1
ATOM 1695 C CA . GLU A 1 224 ? -20.867 5.221 -1.130 1.00 96.12 224 GLU A CA 1
ATOM 1696 C C . GLU A 1 224 ? -20.588 4.083 -0.136 1.00 96.12 224 GLU A C 1
ATOM 1698 O O . GLU A 1 224 ? -21.465 3.246 0.061 1.00 96.12 224 GLU A O 1
ATOM 1703 N N . LEU A 1 225 ? -19.401 4.036 0.485 1.00 97.81 225 LEU A N 1
ATOM 1704 C CA . LEU A 1 225 ? -19.027 2.972 1.416 1.00 97.81 225 LEU A CA 1
ATOM 1705 C C . LEU A 1 225 ? -19.262 3.386 2.869 1.00 97.81 225 LEU A C 1
ATOM 1707 O O . LEU A 1 225 ? -18.759 4.404 3.351 1.00 97.81 225 LEU A O 1
ATOM 1711 N N . SER A 1 226 ? -19.954 2.531 3.611 1.00 98.19 226 SER A N 1
ATOM 1712 C CA . SER A 1 226 ? -20.014 2.603 5.067 1.00 98.19 226 SER A CA 1
ATOM 1713 C C . SER A 1 226 ? -18.674 2.212 5.703 1.00 98.19 226 SER A C 1
ATOM 1715 O O . SER A 1 226 ? -17.876 1.461 5.142 1.00 98.19 226 SER A O 1
ATOM 1717 N N . ILE A 1 227 ? -18.439 2.648 6.945 1.00 97.88 227 ILE A N 1
ATOM 1718 C CA . ILE A 1 227 ? -17.244 2.259 7.716 1.00 97.88 227 ILE A CA 1
ATOM 1719 C C . ILE A 1 227 ? -17.121 0.735 7.850 1.00 97.88 227 ILE A C 1
ATOM 1721 O O . ILE A 1 227 ? -16.013 0.201 7.836 1.00 97.88 227 ILE A O 1
ATOM 1725 N N . LYS A 1 228 ? -18.251 0.026 7.950 1.00 97.19 228 LYS A N 1
ATOM 1726 C CA . LYS A 1 228 ? -18.268 -1.437 7.992 1.00 97.19 228 LYS A CA 1
ATOM 1727 C C . LYS A 1 228 ? -17.758 -2.034 6.678 1.00 97.19 228 LYS A C 1
ATOM 1729 O O . LYS A 1 228 ? -16.849 -2.853 6.711 1.00 97.19 228 LYS A O 1
ATOM 1734 N N . GLU A 1 229 ? -18.264 -1.566 5.539 1.00 98.31 229 GLU A N 1
ATOM 1735 C CA . GLU A 1 229 ? -17.803 -2.031 4.224 1.00 98.31 229 GLU A CA 1
ATOM 1736 C C . GLU A 1 229 ? -16.325 -1.710 3.993 1.00 98.31 229 GLU A C 1
ATOM 1738 O O . GLU A 1 229 ? -15.595 -2.541 3.462 1.00 98.31 229 GLU A O 1
ATOM 1743 N N . VAL A 1 230 ? -15.845 -0.547 4.449 1.00 98.50 230 VAL A N 1
ATOM 1744 C CA . VAL A 1 230 ? -14.412 -0.218 4.399 1.00 98.50 230 VAL A CA 1
ATOM 1745 C C . VAL A 1 230 ? -13.590 -1.238 5.193 1.00 98.50 230 VAL A C 1
ATOM 1747 O O . VAL A 1 230 ? -12.575 -1.719 4.687 1.00 98.50 230 VAL A O 1
ATOM 1750 N N . ARG A 1 231 ? -14.020 -1.607 6.409 1.00 97.50 231 ARG A N 1
ATOM 1751 C CA . ARG A 1 231 ? -13.345 -2.637 7.222 1.00 97.50 231 ARG A CA 1
ATOM 1752 C C . ARG A 1 231 ? -13.320 -3.992 6.510 1.00 97.50 231 ARG A C 1
ATOM 1754 O O . ARG A 1 231 ? -12.257 -4.604 6.422 1.00 97.50 231 ARG A O 1
ATOM 1761 N N . ASP A 1 232 ? -14.444 -4.413 5.940 1.00 96.00 232 ASP A N 1
ATOM 1762 C CA . ASP A 1 232 ? -14.563 -5.694 5.231 1.00 96.00 232 ASP A CA 1
ATOM 1763 C C . ASP A 1 232 ? -13.687 -5.731 3.959 1.00 96.00 232 ASP A C 1
ATOM 1765 O O . ASP A 1 232 ? -13.008 -6.723 3.659 1.00 96.00 232 ASP A O 1
ATOM 1769 N N . LEU A 1 233 ? -13.640 -4.620 3.216 1.00 97.81 233 LEU A N 1
ATOM 1770 C CA . LEU A 1 233 ? -12.844 -4.490 1.995 1.00 97.81 233 LEU A CA 1
ATOM 1771 C C . LEU A 1 233 ? -11.341 -4.392 2.278 1.00 97.81 233 LEU A C 1
ATOM 1773 O O . LEU A 1 233 ? -10.545 -4.849 1.454 1.00 97.81 233 LEU A O 1
ATOM 1777 N N . MET A 1 234 ? -10.922 -3.876 3.439 1.00 97.44 234 MET A N 1
ATOM 1778 C CA . MET A 1 234 ? -9.506 -3.863 3.826 1.00 97.44 234 MET A CA 1
ATOM 1779 C C . MET A 1 234 ? -8.914 -5.278 3.899 1.00 97.44 234 MET A C 1
ATOM 1781 O O . MET A 1 234 ? -7.805 -5.481 3.402 1.00 97.44 234 MET A O 1
ATOM 1785 N N . GLY A 1 235 ? -9.672 -6.263 4.394 1.00 92.94 235 GLY A N 1
ATOM 1786 C CA . GLY A 1 235 ? -9.271 -7.679 4.453 1.00 92.94 235 GLY A CA 1
ATOM 1787 C C . GLY A 1 235 ? -9.560 -8.502 3.185 1.00 92.94 235 GLY A C 1
ATOM 1788 O O . GLY A 1 235 ? -9.410 -9.728 3.189 1.00 92.94 235 GLY A O 1
ATOM 1789 N N . THR A 1 236 ? -10.020 -7.868 2.103 1.00 94.56 236 THR A N 1
ATOM 1790 C CA . THR A 1 236 ? -10.393 -8.535 0.843 1.00 94.56 236 THR A CA 1
ATOM 1791 C C . THR A 1 236 ? -9.433 -8.133 -0.277 1.00 94.56 236 THR A C 1
ATOM 1793 O O . THR A 1 236 ? -9.239 -6.934 -0.465 1.00 94.56 236 THR A O 1
ATOM 1796 N N . PRO A 1 237 ? -8.830 -9.073 -1.031 1.00 95.44 237 PRO A N 1
ATOM 1797 C CA . PRO A 1 237 ? -7.925 -8.718 -2.122 1.00 95.44 237 PRO A CA 1
ATOM 1798 C C . PRO A 1 237 ? -8.696 -8.022 -3.249 1.00 95.44 237 PRO A C 1
ATOM 1800 O O . PRO A 1 237 ? -9.613 -8.607 -3.826 1.00 95.44 237 PRO A O 1
ATOM 1803 N N . LEU A 1 238 ? -8.323 -6.783 -3.574 1.00 95.75 238 LEU A N 1
ATOM 1804 C CA . LEU A 1 238 ? -8.965 -6.004 -4.644 1.00 95.75 238 LEU A CA 1
ATOM 1805 C C . LEU A 1 238 ? -8.134 -5.986 -5.929 1.00 95.75 238 LEU A C 1
ATOM 1807 O O . LEU A 1 238 ? -8.691 -5.926 -7.027 1.00 95.75 238 LEU A O 1
ATOM 1811 N N . ARG A 1 239 ? -6.806 -5.972 -5.796 1.00 96.69 239 ARG A N 1
ATOM 1812 C CA . ARG A 1 239 ? -5.822 -5.745 -6.867 1.00 96.69 239 ARG 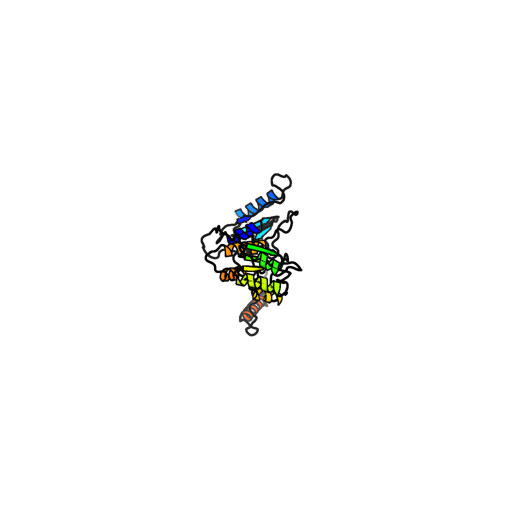A CA 1
ATOM 1813 C C . ARG A 1 239 ? -4.565 -6.610 -6.682 1.00 96.69 239 ARG A C 1
ATOM 1815 O O . ARG A 1 239 ? -3.484 -6.228 -7.121 1.00 96.69 239 ARG A O 1
ATOM 1822 N N . GLY A 1 240 ? -4.696 -7.762 -6.018 1.00 96.38 240 GLY A N 1
ATOM 1823 C CA . GLY A 1 240 ? -3.594 -8.707 -5.785 1.00 96.38 240 GLY A CA 1
ATOM 1824 C C . GLY A 1 240 ? -2.614 -8.299 -4.688 1.00 96.38 240 GLY A C 1
ATOM 1825 O O . GLY A 1 240 ? -1.525 -8.868 -4.606 1.00 96.38 240 GLY A O 1
ATOM 1826 N N . GLU A 1 241 ? -2.988 -7.322 -3.868 1.00 97.88 241 GLU A N 1
ATOM 1827 C CA . GLU A 1 241 ? -2.156 -6.671 -2.861 1.00 97.88 241 GLU A CA 1
ATOM 1828 C C . GLU A 1 241 ? -1.955 -7.471 -1.574 1.00 97.88 241 GLU A C 1
ATOM 1830 O O . GLU A 1 241 ? -1.020 -7.209 -0.823 1.00 97.88 241 GLU A O 1
ATOM 1835 N N . LEU A 1 242 ? -2.835 -8.440 -1.325 1.00 95.94 242 LEU A N 1
ATOM 1836 C CA . LEU A 1 242 ? -2.779 -9.311 -0.161 1.00 95.94 242 LEU A CA 1
ATOM 1837 C C . LEU A 1 242 ? -3.075 -10.754 -0.550 1.00 95.94 242 LEU A C 1
ATOM 1839 O O . LEU A 1 242 ? -3.767 -11.017 -1.540 1.00 95.94 242 LEU A O 1
ATOM 1843 N N . THR A 1 243 ? -2.534 -11.685 0.222 1.00 93.81 243 THR A N 1
ATOM 1844 C CA . THR A 1 243 ? -2.697 -13.123 0.031 1.00 93.81 243 THR A CA 1
ATOM 1845 C C . THR A 1 243 ? -3.621 -13.645 1.111 1.00 93.81 243 THR A C 1
ATOM 1847 O O . THR A 1 243 ? -3.262 -13.685 2.285 1.00 93.81 243 THR A O 1
ATOM 1850 N N . ARG A 1 244 ? -4.821 -14.085 0.731 1.00 82.69 244 ARG A N 1
ATOM 1851 C CA . ARG A 1 244 ? -5.633 -14.863 1.664 1.00 82.69 244 ARG A CA 1
ATOM 1852 C C . ARG A 1 244 ? -5.000 -16.236 1.806 1.00 82.69 244 ARG A C 1
ATOM 1854 O O . ARG A 1 244 ? -4.852 -16.945 0.812 1.00 82.69 244 ARG A O 1
ATOM 1861 N N . VAL A 1 245 ? -4.668 -16.618 3.035 1.00 65.06 245 VAL A N 1
ATOM 1862 C CA . VAL A 1 245 ? -4.477 -18.029 3.350 1.00 65.06 245 VAL A CA 1
ATOM 1863 C C . VAL A 1 245 ? -5.845 -18.658 3.123 1.00 65.06 245 VAL A C 1
ATOM 1865 O O . VAL A 1 245 ? -6.778 -18.423 3.888 1.00 65.06 245 VAL A O 1
ATOM 1868 N N . SER A 1 246 ? -6.013 -19.373 2.008 1.00 46.97 246 SER A N 1
ATOM 1869 C CA . SER A 1 246 ? -7.139 -20.290 1.909 1.00 46.97 246 SER A CA 1
ATOM 1870 C C . SER A 1 246 ? -7.004 -21.186 3.125 1.00 46.97 246 SER A C 1
ATOM 1872 O O . SER A 1 246 ? -5.967 -21.837 3.272 1.00 46.97 246 SER A O 1
ATOM 1874 N N . ALA A 1 247 ? -8.020 -21.231 3.989 1.00 38.22 247 ALA A N 1
ATOM 1875 C CA . ALA A 1 247 ? -8.174 -22.403 4.828 1.00 38.22 247 ALA A CA 1
ATOM 1876 C C . ALA A 1 247 ? -7.985 -23.589 3.877 1.00 38.22 247 ALA A C 1
ATOM 1878 O O . ALA A 1 247 ? -8.624 -23.632 2.814 1.00 38.22 247 ALA A O 1
ATOM 1879 N N . ALA A 1 248 ? -7.033 -24.477 4.176 1.00 32.38 248 ALA A N 1
ATOM 1880 C CA . ALA A 1 248 ? -7.020 -25.769 3.512 1.00 32.38 248 ALA A CA 1
ATOM 1881 C C . ALA A 1 248 ? -8.474 -26.259 3.559 1.00 32.38 248 ALA A C 1
ATOM 1883 O O . ALA A 1 248 ? -9.094 -26.087 4.618 1.00 32.38 248 ALA A O 1
ATOM 1884 N N . PRO A 1 249 ? -9.062 -26.738 2.446 1.00 34.34 249 PRO A N 1
ATOM 1885 C CA . PRO A 1 249 ? -10.420 -27.255 2.493 1.00 34.34 249 PRO A CA 1
ATOM 1886 C C . PRO A 1 249 ? -10.441 -28.219 3.667 1.00 34.34 249 PRO A C 1
ATOM 1888 O O . PRO A 1 249 ? -9.643 -29.157 3.682 1.00 34.34 249 PRO A O 1
ATOM 1891 N N . GLY A 1 250 ? -11.215 -27.872 4.702 1.00 34.38 250 GLY A N 1
ATOM 1892 C CA . GLY A 1 250 ? -11.215 -28.605 5.955 1.00 34.38 250 GLY A CA 1
ATOM 1893 C C . GLY A 1 250 ? -11.351 -30.066 5.590 1.00 34.38 250 GLY A C 1
ATOM 1894 O O . GLY A 1 250 ? -12.317 -30.438 4.921 1.00 34.38 250 GLY A O 1
ATOM 1895 N N . GLY A 1 251 ? -10.318 -30.845 5.903 1.00 32.56 251 GLY A N 1
ATOM 1896 C CA . GLY A 1 251 ? -10.302 -32.266 5.639 1.00 32.56 251 GLY A CA 1
ATOM 1897 C C . GLY A 1 251 ? -11.436 -32.873 6.438 1.00 32.56 251 GLY A C 1
ATOM 1898 O O . GLY A 1 251 ? -11.269 -33.200 7.607 1.00 32.56 251 GLY A O 1
ATOM 1899 N N . ASN A 1 252 ? -12.600 -32.997 5.809 1.00 30.81 252 ASN A N 1
ATOM 1900 C CA . ASN A 1 252 ? -13.580 -33.981 6.200 1.00 30.81 252 ASN A CA 1
ATOM 1901 C C . ASN A 1 252 ? -12.881 -35.317 5.944 1.00 30.81 252 ASN A C 1
ATOM 1903 O O . ASN A 1 252 ? -12.812 -35.784 4.808 1.00 30.81 252 ASN A O 1
ATOM 1907 N N . LEU A 1 253 ? -12.302 -35.885 7.001 1.00 39.44 253 LEU A N 1
ATOM 1908 C CA . LEU A 1 253 ? -11.599 -37.168 6.997 1.00 39.44 253 LEU A CA 1
ATOM 1909 C C . LEU A 1 253 ? -12.512 -38.363 6.649 1.00 39.44 253 LEU A C 1
ATOM 1911 O O . LEU A 1 253 ? -12.030 -39.486 6.618 1.00 39.44 253 LEU A O 1
ATOM 1915 N N . ASP A 1 254 ? -13.777 -38.125 6.283 1.00 38.38 254 ASP A N 1
ATOM 1916 C CA . ASP A 1 254 ? -14.772 -39.165 6.000 1.00 38.38 254 ASP A CA 1
ATOM 1917 C C . ASP A 1 254 ? -15.285 -39.200 4.549 1.00 38.38 254 ASP A C 1
ATOM 1919 O O . ASP A 1 254 ? -16.309 -39.824 4.267 1.00 38.38 254 ASP A O 1
ATOM 1923 N N . ARG A 1 255 ? -14.609 -38.563 3.583 1.00 40.91 255 ARG A N 1
ATOM 1924 C CA . ARG A 1 255 ? -14.937 -38.762 2.156 1.00 40.91 255 ARG A CA 1
ATOM 1925 C C . ARG A 1 255 ? -13.687 -38.946 1.311 1.00 40.91 255 ARG A C 1
ATOM 1927 O O . ARG A 1 255 ? -13.092 -37.979 0.847 1.00 40.91 255 ARG A O 1
ATOM 1934 N N . VAL A 1 256 ? -13.325 -40.208 1.079 1.00 43.75 256 VAL A N 1
ATOM 1935 C CA . VAL A 1 256 ? -12.438 -40.598 -0.024 1.00 43.75 256 VAL A CA 1
ATOM 1936 C C . VAL A 1 256 ? -13.100 -40.127 -1.328 1.00 43.75 256 VAL A C 1
ATOM 1938 O O . VAL A 1 256 ? -14.210 -40.573 -1.617 1.00 43.75 256 VAL A O 1
ATOM 1941 N N . PRO A 1 257 ? -12.498 -39.214 -2.109 1.00 41.03 257 PRO A N 1
ATOM 1942 C CA . PRO A 1 257 ? -13.061 -38.830 -3.395 1.00 41.03 257 PRO A CA 1
ATOM 1943 C C . PRO A 1 257 ? -12.873 -39.978 -4.392 1.00 41.03 257 PRO A C 1
ATOM 1945 O O . PRO A 1 257 ? -11.780 -40.540 -4.481 1.00 41.03 257 PRO A O 1
ATOM 1948 N N . GLU A 1 258 ? -13.894 -40.247 -5.207 1.00 48.62 258 GLU A N 1
ATOM 1949 C CA . GLU A 1 258 ? -13.931 -41.213 -6.330 1.00 48.62 258 GLU A CA 1
ATOM 1950 C C . GLU A 1 258 ? -12.786 -41.043 -7.364 1.00 48.62 258 GLU A C 1
ATOM 1952 O O . GLU A 1 258 ? -12.621 -41.839 -8.283 1.00 48.62 258 GLU A O 1
ATOM 1957 N N . ASN A 1 259 ? -11.921 -40.038 -7.197 1.00 52.25 259 ASN A N 1
ATOM 1958 C CA . ASN A 1 259 ? -10.751 -39.780 -8.035 1.00 52.25 259 ASN A CA 1
ATOM 1959 C C . ASN A 1 259 ? -9.539 -40.682 -7.755 1.00 52.25 259 ASN A C 1
ATOM 1961 O O . ASN A 1 259 ? -8.608 -40.695 -8.563 1.00 52.25 259 ASN A O 1
ATOM 1965 N N . MET A 1 260 ? -9.517 -41.440 -6.654 1.00 49.03 260 MET A N 1
ATOM 1966 C CA . MET A 1 260 ? -8.420 -42.384 -6.393 1.00 49.03 260 MET A CA 1
ATOM 1967 C C . MET A 1 260 ? -8.439 -43.555 -7.390 1.00 49.03 260 MET A C 1
ATOM 1969 O O . MET A 1 260 ? -7.387 -43.959 -7.890 1.00 49.03 260 MET A O 1
ATOM 1973 N N . ASP A 1 261 ? -9.636 -44.030 -7.747 1.00 50.69 261 ASP A N 1
ATOM 1974 C CA . ASP A 1 261 ? -9.823 -45.115 -8.713 1.00 50.69 261 ASP A CA 1
ATOM 1975 C C . ASP A 1 261 ? -9.405 -44.678 -10.119 1.00 50.69 261 ASP A C 1
ATOM 1977 O O . ASP A 1 261 ? -8.760 -45.434 -10.843 1.00 50.69 261 ASP A O 1
ATOM 1981 N N . HIS A 1 262 ? -9.656 -43.417 -10.484 1.00 53.34 262 HIS A N 1
ATOM 1982 C CA . HIS A 1 262 ? -9.205 -42.854 -11.757 1.00 53.34 262 HIS A CA 1
ATOM 1983 C C . HIS A 1 262 ? -7.675 -42.759 -11.852 1.00 53.34 262 HIS A C 1
ATOM 1985 O O . HIS A 1 262 ? -7.103 -43.097 -12.890 1.00 53.34 262 HIS A O 1
ATOM 1991 N N . ILE A 1 263 ? -6.989 -42.376 -10.770 1.00 59.84 263 ILE A N 1
ATOM 1992 C CA . ILE A 1 263 ? -5.519 -42.302 -10.741 1.00 59.84 263 ILE A CA 1
ATOM 1993 C C . ILE A 1 263 ? -4.900 -43.703 -10.806 1.00 59.84 263 ILE A C 1
ATOM 1995 O O . ILE A 1 263 ? -3.961 -43.923 -11.576 1.00 59.84 263 ILE A O 1
ATOM 1999 N N . GLN A 1 264 ? -5.449 -44.674 -10.069 1.00 56.81 264 GLN A N 1
ATOM 2000 C CA . GLN A 1 264 ? -5.001 -46.066 -10.155 1.00 56.81 264 GLN A CA 1
ATOM 2001 C C . GLN A 1 264 ? -5.257 -46.664 -11.540 1.00 56.81 264 GLN A C 1
ATOM 2003 O O . GLN A 1 264 ? -4.408 -47.389 -12.067 1.00 56.81 264 GLN A O 1
ATOM 2008 N N . HIS A 1 265 ? -6.375 -46.316 -12.179 1.00 55.50 265 HIS A N 1
ATOM 2009 C CA . HIS A 1 265 ? -6.689 -46.815 -13.510 1.00 55.50 265 HIS A CA 1
ATOM 2010 C C . HIS A 1 265 ? -5.723 -46.267 -14.571 1.00 55.50 265 HIS A C 1
ATOM 2012 O O . HIS A 1 265 ? -5.246 -47.042 -15.406 1.00 55.50 265 HIS A O 1
ATOM 2018 N N . VAL A 1 266 ? -5.358 -44.984 -14.491 1.00 66.81 266 VAL A N 1
ATOM 2019 C CA . VAL A 1 266 ? -4.370 -44.354 -15.386 1.00 66.81 266 VAL A CA 1
ATOM 2020 C C . VAL A 1 266 ? -2.968 -44.932 -15.163 1.00 66.81 266 VAL A C 1
ATOM 2022 O O . VAL A 1 266 ? -2.301 -45.308 -16.128 1.00 66.81 266 VAL A O 1
ATOM 2025 N N . LEU A 1 267 ? -2.541 -45.109 -13.907 1.00 60.66 267 LEU A N 1
ATOM 2026 C CA . LEU A 1 267 ? -1.267 -45.765 -13.575 1.00 60.66 267 LEU A CA 1
ATOM 2027 C C . LEU A 1 267 ? -1.223 -47.222 -14.058 1.00 60.66 267 LEU A C 1
ATOM 2029 O O . LEU A 1 267 ? -0.200 -47.671 -14.579 1.00 60.66 267 LEU A O 1
ATOM 2033 N N . SER A 1 268 ? -2.338 -47.952 -13.960 1.00 66.62 268 SER A N 1
ATOM 2034 C CA . SER A 1 268 ? -2.433 -49.329 -14.458 1.00 66.62 268 SER A CA 1
ATOM 2035 C C . SER A 1 268 ? -2.366 -49.412 -15.988 1.00 66.62 268 SER A C 1
ATOM 2037 O O . SER A 1 268 ? -1.751 -50.337 -16.521 1.00 66.62 268 SER A O 1
ATOM 2039 N N . GLN A 1 269 ? -2.940 -48.440 -16.710 1.00 62.47 269 GLN A N 1
ATOM 2040 C CA . GLN A 1 269 ? -2.831 -48.357 -18.168 1.00 62.47 269 GLN A CA 1
ATOM 2041 C C . GLN A 1 269 ? -1.407 -48.008 -18.599 1.00 62.47 269 GLN A C 1
ATOM 2043 O O . GLN A 1 269 ? -0.876 -48.650 -19.503 1.00 62.47 269 GLN A O 1
ATOM 2048 N N . PHE A 1 270 ? -0.754 -47.071 -17.909 1.00 68.12 270 PHE A N 1
ATOM 2049 C CA . PHE A 1 270 ? 0.637 -46.714 -18.178 1.00 68.12 270 PHE A CA 1
ATOM 2050 C C . PHE A 1 270 ? 1.584 -47.907 -17.956 1.00 68.12 270 PHE A C 1
ATOM 2052 O O . PHE A 1 270 ? 2.415 -48.218 -18.809 1.00 68.12 270 PHE A O 1
ATOM 2059 N N . LEU A 1 271 ? 1.405 -48.656 -16.862 1.00 62.38 271 LEU A N 1
ATOM 2060 C CA . LEU A 1 271 ? 2.177 -49.872 -16.580 1.00 62.38 271 LEU A CA 1
ATOM 2061 C C . LEU A 1 271 ? 1.887 -51.017 -17.563 1.00 62.38 271 LEU A C 1
ATOM 2063 O O . LEU A 1 271 ? 2.792 -51.794 -17.864 1.00 62.38 271 LEU A O 1
ATOM 2067 N N . ARG A 1 272 ? 0.659 -51.128 -18.089 1.00 59.84 272 ARG A N 1
ATOM 2068 C CA . ARG A 1 272 ? 0.323 -52.099 -19.148 1.00 59.84 272 ARG A CA 1
ATOM 2069 C C . ARG A 1 272 ? 0.983 -51.751 -20.480 1.00 59.84 272 ARG A C 1
ATOM 2071 O O . ARG A 1 272 ? 1.471 -52.657 -21.145 1.00 59.84 272 ARG A O 1
ATOM 2078 N N . LEU A 1 273 ? 1.030 -50.471 -20.842 1.00 60.09 273 LEU A N 1
ATOM 2079 C CA . LEU A 1 273 ? 1.649 -49.991 -22.085 1.00 60.09 273 LEU A CA 1
ATOM 2080 C C . LEU A 1 273 ? 3.186 -49.992 -22.033 1.00 60.09 273 LEU A C 1
ATOM 2082 O O . LEU A 1 273 ? 3.829 -50.020 -23.076 1.00 60.09 273 LEU A O 1
ATOM 2086 N N . SER A 1 274 ? 3.771 -50.000 -20.832 1.00 60.22 274 SER A N 1
ATOM 2087 C CA . SER A 1 274 ? 5.227 -50.020 -20.620 1.00 60.22 274 SER A CA 1
ATOM 2088 C C . SER A 1 274 ? 5.830 -51.434 -20.562 1.00 60.22 274 SER A C 1
ATOM 2090 O O . SER A 1 274 ? 7.041 -51.577 -20.399 1.00 60.22 274 SER A O 1
ATOM 2092 N N . ARG A 1 275 ? 5.015 -52.496 -20.667 1.00 52.47 275 ARG A N 1
ATOM 2093 C CA . ARG A 1 275 ? 5.506 -53.883 -20.731 1.00 52.47 275 ARG A CA 1
ATOM 2094 C C . ARG A 1 275 ? 5.801 -54.274 -22.186 1.00 52.47 275 ARG A C 1
ATOM 2096 O O . ARG A 1 275 ? 4.950 -54.049 -23.043 1.00 52.47 275 ARG A O 1
ATOM 2103 N N . PRO A 1 276 ? 6.956 -54.896 -22.481 1.00 51.09 276 PRO A N 1
ATOM 2104 C CA . PRO A 1 276 ? 7.242 -55.382 -23.826 1.00 51.09 276 PRO A CA 1
ATOM 2105 C C . PRO A 1 276 ? 6.271 -56.522 -24.197 1.00 51.09 276 PRO A C 1
ATOM 2107 O O . PRO A 1 276 ? 5.907 -57.319 -23.325 1.00 51.09 276 PRO A O 1
ATOM 2110 N N . PRO A 1 277 ? 5.831 -56.623 -25.466 1.00 52.53 277 PRO A N 1
ATOM 2111 C CA . PRO A 1 277 ? 4.898 -57.660 -25.895 1.00 52.53 277 PRO A CA 1
ATOM 2112 C C . PRO A 1 277 ? 5.526 -59.054 -25.758 1.00 52.53 277 PRO A C 1
ATOM 2114 O O . PRO A 1 277 ? 6.640 -59.299 -26.214 1.00 52.53 277 PRO A O 1
ATOM 2117 N N . SER A 1 278 ? 4.791 -59.994 -25.160 1.00 54.84 278 SER A N 1
ATOM 2118 C CA . SER A 1 278 ? 5.228 -61.376 -24.901 1.00 54.84 278 SER A CA 1
ATOM 2119 C C . SER A 1 278 ? 5.189 -62.299 -26.129 1.00 54.84 278 SER A C 1
ATOM 2121 O O . SER A 1 278 ? 5.195 -63.517 -25.983 1.00 54.84 278 SER A O 1
ATOM 2123 N N . HIS A 1 279 ? 5.165 -61.748 -27.343 1.00 52.41 279 HIS A N 1
ATOM 2124 C CA . HIS A 1 279 ? 5.294 -62.514 -28.578 1.00 52.41 279 HIS A CA 1
ATOM 2125 C C . HIS A 1 279 ? 6.218 -61.784 -29.548 1.00 52.41 279 HIS A C 1
ATOM 2127 O O . HIS A 1 279 ? 5.853 -60.772 -30.142 1.00 52.41 279 HIS A O 1
ATOM 2133 N N . VAL A 1 280 ? 7.422 -62.328 -29.711 1.00 48.19 280 VAL A N 1
ATOM 2134 C CA . VAL A 1 280 ? 8.323 -61.975 -30.808 1.00 48.19 280 VAL A CA 1
ATOM 2135 C C . VAL A 1 280 ? 7.836 -62.730 -32.053 1.00 48.19 280 VAL A C 1
ATOM 2137 O O . VAL A 1 280 ? 7.761 -63.960 -32.002 1.00 48.19 280 VAL A O 1
ATOM 2140 N N . PRO A 1 281 ? 7.475 -62.060 -33.161 1.00 45.91 281 PRO A N 1
ATOM 2141 C CA . PRO A 1 281 ? 7.177 -62.756 -34.407 1.00 45.91 281 PRO A CA 1
ATOM 2142 C C . PRO A 1 281 ? 8.458 -63.381 -34.980 1.00 45.91 281 PRO A C 1
ATOM 2144 O O . PRO A 1 281 ? 9.482 -62.716 -35.129 1.00 45.91 281 PRO A O 1
ATOM 2147 N N . HIS A 1 282 ? 8.401 -64.675 -35.302 1.00 39.84 282 HIS A N 1
ATOM 2148 C CA . HIS A 1 282 ? 9.504 -65.409 -35.919 1.00 39.84 282 HIS A CA 1
ATOM 2149 C C . HIS A 1 282 ? 9.590 -65.053 -37.412 1.00 39.84 282 HIS A C 1
ATOM 2151 O O . HIS A 1 282 ? 8.745 -65.466 -38.204 1.00 39.84 282 HIS A O 1
ATOM 2157 N N . ILE A 1 283 ? 10.613 -64.294 -37.807 1.00 52.78 283 ILE A N 1
ATOM 2158 C CA . ILE A 1 283 ? 10.913 -64.013 -39.218 1.00 52.78 283 ILE A CA 1
ATOM 2159 C C . ILE A 1 283 ? 11.756 -65.173 -39.760 1.00 52.78 283 ILE A C 1
ATOM 2161 O O . ILE A 1 283 ? 12.841 -65.446 -39.249 1.00 52.7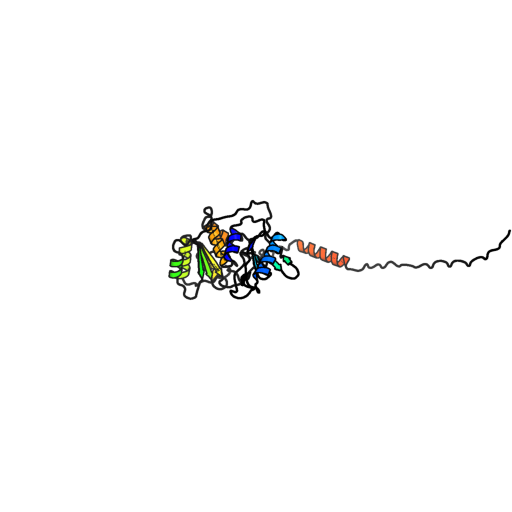8 283 ILE A O 1
ATOM 2165 N N . THR A 1 284 ? 11.259 -65.874 -40.779 1.00 46.66 284 THR A N 1
ATOM 2166 C CA . THR A 1 284 ? 11.996 -66.929 -41.493 1.00 46.66 284 THR A CA 1
ATOM 2167 C C . THR A 1 284 ? 12.520 -66.372 -42.814 1.00 46.66 284 THR A C 1
ATOM 2169 O O . THR A 1 284 ? 11.743 -65.935 -43.658 1.00 46.66 284 THR A O 1
ATOM 2172 N N . PHE A 1 285 ? 13.841 -66.387 -43.000 1.00 43.03 285 PHE A N 1
ATOM 2173 C CA . PHE A 1 285 ? 14.475 -66.025 -44.267 1.00 43.03 285 PHE A CA 1
ATOM 2174 C C . PHE A 1 285 ? 14.537 -67.251 -45.183 1.00 43.03 285 PHE A C 1
ATOM 2176 O O . PHE A 1 285 ? 15.141 -68.263 -44.830 1.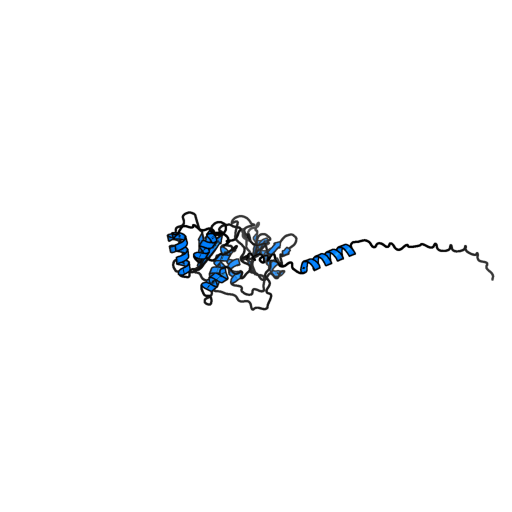00 43.03 285 PHE A O 1
ATOM 2183 N N . THR A 1 286 ? 13.930 -67.157 -46.365 1.00 51.00 286 THR A N 1
ATOM 2184 C CA . THR A 1 286 ? 14.124 -68.111 -47.465 1.00 51.00 286 THR A CA 1
ATOM 2185 C C . THR A 1 286 ? 15.202 -67.565 -48.411 1.00 51.00 286 THR A C 1
ATOM 2187 O O . THR A 1 286 ? 15.103 -66.411 -48.824 1.00 51.00 286 THR A O 1
ATOM 2190 N N . PRO A 1 287 ? 16.263 -68.330 -48.734 1.00 48.28 287 PRO A N 1
ATOM 2191 C CA . PRO A 1 287 ? 17.275 -67.883 -49.686 1.00 48.28 287 PRO A CA 1
ATOM 2192 C C . PRO A 1 287 ? 16.781 -68.015 -51.136 1.00 48.28 287 PRO A C 1
ATOM 2194 O O . PRO A 1 287 ? 16.230 -69.044 -51.525 1.00 48.28 287 PRO A O 1
ATOM 2197 N N . ASP A 1 288 ? 17.011 -66.961 -51.919 1.00 57.03 288 ASP A N 1
ATOM 2198 C CA . ASP A 1 288 ? 16.632 -66.808 -53.331 1.00 57.03 288 ASP A CA 1
ATOM 2199 C C . ASP A 1 288 ? 17.440 -67.764 -54.250 1.00 57.03 288 ASP A C 1
ATOM 2201 O O . ASP A 1 288 ? 18.629 -68.003 -53.984 1.00 57.03 288 ASP A O 1
ATOM 2205 N N . PRO A 1 289 ? 16.868 -68.346 -55.328 1.00 56.50 289 PRO A N 1
ATOM 2206 C CA . PRO A 1 289 ? 17.588 -69.273 -56.195 1.00 56.50 289 PRO A CA 1
ATOM 2207 C C . PRO A 1 289 ? 18.654 -68.552 -57.031 1.00 56.50 289 PRO A C 1
ATOM 2209 O O . PRO A 1 289 ? 18.396 -67.535 -57.671 1.00 56.50 289 PRO A O 1
ATOM 2212 N N . ARG A 1 290 ? 19.865 -69.121 -57.076 1.00 52.78 290 ARG A N 1
ATOM 2213 C CA . ARG A 1 290 ? 20.980 -68.612 -57.894 1.00 52.78 290 ARG A CA 1
ATOM 2214 C C . ARG A 1 290 ? 20.606 -68.541 -59.388 1.00 52.78 290 ARG A C 1
ATOM 2216 O O . ARG A 1 290 ? 20.069 -69.519 -59.911 1.00 52.78 290 ARG A O 1
ATOM 2223 N N . PRO A 1 291 ? 20.958 -67.453 -60.100 1.00 57.22 291 PRO A N 1
ATOM 2224 C CA . PRO A 1 291 ? 20.711 -67.340 -61.533 1.00 57.22 291 PRO A CA 1
ATOM 2225 C C . PRO A 1 291 ? 21.647 -68.260 -62.349 1.00 57.22 291 PRO A C 1
ATOM 2227 O O . PRO A 1 291 ? 22.784 -68.508 -61.932 1.00 57.22 291 PRO A O 1
ATOM 2230 N N . PRO A 1 292 ? 21.198 -68.771 -63.512 1.00 61.88 292 PRO A N 1
ATOM 2231 C CA . PRO A 1 292 ? 21.995 -69.652 -64.363 1.00 61.88 292 PRO A CA 1
ATOM 2232 C C . PRO A 1 292 ? 23.048 -68.874 -65.182 1.00 61.88 292 PRO A C 1
ATOM 2234 O O . PRO A 1 292 ? 22.890 -67.673 -65.414 1.00 61.88 292 PRO A O 1
ATOM 2237 N N . PRO A 1 293 ? 24.124 -69.542 -65.645 1.00 54.44 293 PRO A N 1
ATOM 2238 C CA . PRO A 1 293 ? 25.234 -68.893 -66.340 1.00 54.44 293 PRO A CA 1
ATOM 2239 C C . PRO A 1 293 ? 24.878 -68.475 -67.783 1.00 54.44 293 PRO A C 1
ATOM 2241 O O . PRO A 1 293 ? 23.961 -69.040 -68.390 1.00 54.44 293 PRO A O 1
ATOM 2244 N N . PRO A 1 294 ? 25.610 -67.499 -68.359 1.00 51.91 294 PRO A N 1
ATOM 2245 C CA . PRO A 1 294 ? 25.260 -66.877 -69.634 1.00 51.91 294 PRO A CA 1
ATOM 2246 C C . PRO A 1 294 ? 25.551 -67.797 -70.828 1.00 51.91 294 PRO A C 1
ATOM 2248 O O . PRO A 1 294 ? 26.587 -68.461 -70.888 1.00 51.91 294 PRO A O 1
ATOM 2251 N N . ARG A 1 295 ? 24.644 -67.807 -71.814 1.00 52.38 295 ARG A N 1
ATOM 2252 C CA . ARG A 1 295 ? 24.846 -68.487 -73.102 1.00 52.38 295 ARG A CA 1
ATOM 2253 C C . ARG A 1 295 ? 25.563 -67.565 -74.090 1.00 52.38 295 ARG A C 1
ATOM 2255 O O . ARG A 1 295 ? 25.143 -66.434 -74.309 1.00 52.38 295 ARG A O 1
ATOM 2262 N N . LEU A 1 296 ? 26.628 -68.099 -74.683 1.00 44.28 296 LEU A N 1
ATOM 2263 C CA . LEU A 1 296 ? 27.402 -67.516 -75.778 1.00 44.28 296 LEU A CA 1
ATOM 2264 C C . LEU A 1 296 ? 26.553 -67.366 -77.048 1.00 44.28 296 LEU A C 1
ATOM 2266 O O . LEU A 1 296 ? 25.752 -68.239 -77.386 1.00 44.28 296 LEU A O 1
ATOM 2270 N N . SER A 1 297 ? 26.762 -66.250 -77.742 1.00 47.16 297 SER A N 1
ATOM 2271 C CA . SER A 1 297 ? 26.162 -65.902 -79.025 1.00 47.16 297 SER A CA 1
ATOM 2272 C C . SER A 1 297 ? 26.735 -66.743 -80.171 1.00 47.16 297 SER A C 1
ATOM 2274 O O . SER A 1 297 ? 27.942 -66.962 -80.262 1.00 47.16 297 SER A O 1
ATOM 2276 N N . SER A 1 298 ? 25.869 -67.155 -81.098 1.00 44.12 298 SER A N 1
ATOM 2277 C CA . SER A 1 298 ? 26.272 -67.574 -82.441 1.00 44.12 298 SER A CA 1
ATOM 2278 C C . SER A 1 298 ? 25.515 -66.751 -83.478 1.00 44.12 298 SER A C 1
ATOM 2280 O O . SER A 1 298 ? 24.297 -66.854 -83.613 1.00 44.12 298 SER A O 1
ATOM 2282 N N . THR A 1 299 ? 26.280 -65.936 -84.190 1.00 45.16 299 THR A N 1
ATOM 2283 C CA . THR A 1 299 ? 25.981 -65.246 -85.445 1.00 45.16 299 THR A CA 1
ATOM 2284 C C . THR A 1 299 ? 25.431 -66.198 -86.508 1.00 45.16 299 THR A C 1
ATOM 2286 O O . THR A 1 299 ? 25.916 -67.325 -86.617 1.00 45.16 299 THR A O 1
ATOM 2289 N N . ARG A 1 300 ? 24.526 -65.710 -87.367 1.00 44.38 300 ARG A N 1
ATOM 2290 C CA . ARG A 1 300 ? 24.461 -66.070 -88.796 1.00 44.38 300 ARG A CA 1
ATOM 2291 C C . ARG A 1 300 ? 23.659 -65.024 -89.586 1.00 44.38 300 ARG A C 1
ATOM 2293 O O . ARG A 1 300 ? 22.486 -64.840 -89.293 1.00 44.38 300 ARG A O 1
ATOM 2300 N N . LEU A 1 301 ? 24.384 -64.432 -90.546 1.00 41.94 301 LEU A N 1
ATOM 2301 C CA . LEU A 1 301 ? 24.020 -63.844 -91.849 1.00 41.94 301 LEU A CA 1
ATOM 2302 C C . LEU A 1 301 ? 22.852 -62.854 -91.919 1.00 41.94 301 LEU A C 1
ATOM 2304 O O . LEU A 1 301 ? 21.688 -63.293 -91.835 1.00 41.94 301 LEU A O 1
#

Nearest PDB structures (foldseek):
  4r8k-assembly2_E  TM=9.660E-01  e=5.828E-31  Cavia porcellus
  4r8k-assembly1_D  TM=9.655E-01  e=9.579E-31  Cavia porcellus
  5dnc-assembly1_D  TM=9.765E-01  e=1.675E-30  Cavia porcellus
  5dne-assembly1_C  TM=9.783E-01  e=3.117E-30  Cavia porcellus
  5dnd-assembly1_C  TM=9.784E-01  e=7.437E-30  Cavia porcellus

Secondary structure (DSSP, 8-state):
-HHHHHHHHHHEET--S-EEE---SS-TTSSS-SHHHHHHHHHHHHHH----SEEEEETTEEEEGGG-EE--SSSS--EE-TTS--SEEESSSEEE-TTTS---SS----EE-----S-EEEEE--TT--HHHHHHHT-TT--EEEEEEBTTTB----HHHHHHHHHHHHTT-EEEEEESSSS----SSSHHHHHHHHTTPEE-TT--HHHHHHHHHHHHT-TT--HHHHHHHHTS-SSS-S----------TT---THHHHHHHHHHHHHHHTSPPS----PPPPPPPPPPPPPPP----

Mean predicted aligned error: 11.19 Å

InterPro domains:
  IPR006034 Asparaginase/glutaminase-like [PIRSF001220] (1-241)
  IPR006034 Asparaginase/glutaminase-like [PS51732] (1-237)
  IPR006034 Asparaginase/glutaminase-like [PTHR11707] (1-257)
  IPR006034 Asparaginase/glutaminase-like [SM00870] (1-231)
  IPR027473 L-asparaginase, C-terminal [G3DSA:3.40.50.40] (119-244)
  IPR027474 L-asparaginase, N-terminal [PF00710] (1-100)
  IPR036152 Asparaginase/glutaminase-like superfamily [SSF53774] (1-243)
  IPR037152 L-asparaginase, N-terminal domain superfamily [G3DSA:3.40.50.1170] (1-117)
  IPR040919 Asparaginase/glutaminase, C-terminal [PF17763] (119-234)

Radius of gyration: 32.3 Å; Cα contacts (8 Å, |Δi|>4): 518; chains: 1; bounding box: 49×84×121 Å

Sequence (301 aa):
MGYTASALSFLLEDLGKTVILTGAQIPLSQLRNDATDNLMGALSIAGNYIIPECSLYFNHTLFRGNRVTKTSSFDLNAFESPNFSPLVKVGIDIVVNWNDVIRQTGLRRFRAHKEMSAHVATLRLFPGISGAIIRGFCQSPIRGVVLETFGAGNAPQRRDVLDAMKEACDRGVVIVAITQCMKGAVSDDYETGRTLLQAGVVPGIDMTPECALTKLAYLLGKPELSIKEVRDLMGTPLRGELTRVSAAPGGNLDRVPENMDHIQHVLSQFLRLSRPPSHVPHITFTPDPRPPPPRLSSTRL

Organism: NCBI:txid2828524

Solvent-accessible surface area (backbone atoms only — not comparable to full-atom values): 17303 Å² total; per-residue (Å²): 104,34,45,58,25,15,35,47,38,67,29,42,34,58,47,84,52,48,40,72,47,63,59,58,92,35,60,72,90,41,94,81,45,51,23,61,61,20,49,52,51,43,49,54,44,53,75,75,45,92,51,33,43,37,22,35,28,50,70,55,33,30,31,52,8,29,44,35,44,78,78,39,96,77,53,77,73,24,66,46,41,68,76,49,77,61,41,29,44,55,64,99,56,78,47,68,42,67,89,77,54,68,71,83,91,65,97,64,78,67,41,79,60,88,64,57,36,84,38,51,49,76,46,74,69,55,95,84,72,49,22,67,56,48,42,62,68,53,33,86,79,43,43,32,34,35,33,29,21,47,64,50,31,41,62,76,88,49,62,58,41,45,49,28,47,24,55,32,31,74,73,57,30,47,39,31,36,21,34,65,49,85,57,65,42,25,44,67,89,43,72,50,22,44,55,40,46,73,27,57,38,35,56,37,28,41,30,40,73,39,25,51,48,32,52,50,16,41,47,67,36,36,89,90,53,51,70,66,54,40,52,58,49,63,66,43,68,85,75,77,36,43,72,78,79,70,72,69,78,76,77,64,89,85,62,87,65,80,61,57,62,56,53,53,50,52,53,50,50,51,57,58,74,69,49,80,76,95,68,81,84,86,82,80,87,78,85,80,83,82,81,83,83,86,83,83,87,79,89,80,135